Protein AF-A0A3D3W7N1-F1 (afdb_monomer)

Sequence (186 aa):
MKSEWFCNDAGLTSVEFAGAEYFCVGGRVMAFVEPVSAEQAEDKAAQAYERIREVLGVTEIPEIFRYFASVPAFLHDFFMNFRKFVLSAGKLDEKRKLLIAAAVVGQGGSSRWLDFLATFAEARGVSRVELAEALAVGATNSMYNVLFKFRDISGTDVFNGMGVGLRAHTFQGTSLDETTVELINL

Mean predicted aligned error: 12.73 Å

Radius of gyration: 21.02 Å; Cα contacts (8 Å, |Δi|>4): 167; chains: 1; bounding box: 52×35×50 Å

Nearest PDB structures (foldseek):
  2ouw-assembly1_B  TM=8.527E-01  e=1.067E-04  Rhodospirillum rubrum
  3bey-assembly1_F  TM=8.612E-01  e=6.807E-03  Methanothermobacter thermautotrophicus str. Delta H
  2cwq-assembly1_C-2  TM=7.876E-01  e=8.074E-03  Thermus thermophilus HB8
  2cwq-assembly1_A  TM=7.101E-01  e=5.738E-03  Thermus thermophilus HB8
  2af7-assembly1_A  TM=5.625E-01  e=4.596E-01  Methanothermobacter thermautotrophicus

pLDDT: mean 77.2, std 19.36, range [29.92, 97.56]

Foldseek 3Di:
DPPFQFPPPPPDQWDADPNDIFGDDPRGTDDPADFQACVRQDDLLVVLQVVQCVLLVDPGDQRVLSSCSVPSVCSNVVVVCCCVQAVDDDPHGNLVSLLLQLLVVLLVVPPSSNVVSVVSNVVVVQDPVSNVVSVVVSLVVLLVVLCVVCVVVPPHPVLVVDPPVVVVVSNPDDPDDPVRVVVVVD

Structure (mmCIF, N/CA/C/O backbone):
data_AF-A0A3D3W7N1-F1
#
_entry.id   AF-A0A3D3W7N1-F1
#
loop_
_atom_site.group_PDB
_atom_site.id
_atom_site.type_symbol
_atom_site.label_atom_id
_atom_site.label_alt_id
_atom_site.label_comp_id
_atom_site.label_asym_id
_atom_site.label_entity_id
_atom_site.label_seq_id
_atom_site.pdbx_PDB_ins_code
_atom_site.Cartn_x
_atom_site.Cartn_y
_atom_site.Cartn_z
_atom_site.occupancy
_atom_site.B_iso_or_equiv
_atom_site.auth_seq_id
_atom_site.auth_comp_id
_atom_site.auth_asym_id
_atom_site.auth_atom_id
_atom_site.pdbx_PDB_model_num
ATOM 1 N N . MET A 1 1 ? -21.707 14.874 -7.731 1.00 30.28 1 MET A N 1
ATOM 2 C CA . MET A 1 1 ? -22.674 14.342 -8.713 1.00 30.28 1 MET A CA 1
ATOM 3 C C . MET A 1 1 ? -22.405 12.847 -8.788 1.00 30.28 1 MET A C 1
ATOM 5 O O . MET A 1 1 ? -21.370 12.471 -9.317 1.00 30.28 1 MET A O 1
ATOM 9 N N . LYS A 1 2 ? -23.200 12.017 -8.099 1.00 29.92 2 LYS A N 1
ATOM 10 C CA . LYS A 1 2 ? -23.051 10.556 -8.172 1.00 29.92 2 LYS A CA 1
ATOM 11 C C . LYS A 1 2 ? -23.506 10.154 -9.571 1.00 29.92 2 LYS A C 1
ATOM 13 O O . LYS A 1 2 ? -24.674 10.344 -9.888 1.00 29.92 2 LYS A O 1
ATOM 18 N N . SER A 1 3 ? -22.591 9.720 -10.425 1.00 35.59 3 SER A N 1
ATOM 19 C CA . SER A 1 3 ? -22.955 9.170 -11.723 1.00 35.59 3 SER A CA 1
ATOM 20 C C . SER A 1 3 ? -23.500 7.760 -11.501 1.00 35.59 3 SER A C 1
ATOM 22 O O . SER A 1 3 ? -22.756 6.798 -11.336 1.00 35.59 3 SER A O 1
ATOM 24 N N . GLU A 1 4 ? -24.824 7.659 -11.403 1.00 39.59 4 GLU A N 1
ATOM 25 C CA . GLU A 1 4 ? -25.539 6.391 -11.519 1.00 39.59 4 GLU A CA 1
ATOM 26 C C . GLU A 1 4 ? -25.428 5.943 -12.981 1.00 39.59 4 GLU A C 1
ATOM 28 O O . GLU A 1 4 ? -26.121 6.451 -13.860 1.00 39.59 4 GLU A O 1
ATOM 33 N N . TRP A 1 5 ? -24.475 5.056 -13.264 1.00 49.25 5 TRP A N 1
ATOM 34 C CA . TRP A 1 5 ? -24.315 4.465 -14.588 1.00 49.25 5 TRP A CA 1
ATOM 35 C C . TRP A 1 5 ? -25.257 3.267 -14.710 1.00 49.25 5 TRP A C 1
ATOM 37 O O . TRP A 1 5 ? -25.124 2.283 -13.980 1.00 49.25 5 TRP A O 1
ATOM 47 N N . PHE A 1 6 ? -26.220 3.368 -15.623 1.00 45.72 6 PHE A N 1
ATOM 48 C CA . PHE A 1 6 ? -27.142 2.288 -15.952 1.00 45.72 6 PHE A CA 1
ATOM 49 C C . PHE A 1 6 ? -26.501 1.365 -16.998 1.00 45.72 6 PHE A C 1
ATOM 51 O O . PHE A 1 6 ? -26.110 1.823 -18.073 1.00 45.72 6 PHE A O 1
ATOM 58 N N . CYS A 1 7 ? -26.396 0.064 -16.701 1.00 52.47 7 CYS A N 1
ATOM 59 C CA . CYS A 1 7 ? -26.128 -0.943 -17.731 1.00 52.47 7 CYS A CA 1
ATOM 60 C C . CYS A 1 7 ? -27.384 -1.014 -18.616 1.00 52.47 7 CYS A C 1
ATOM 62 O O . CYS A 1 7 ? -28.399 -1.552 -18.178 1.00 52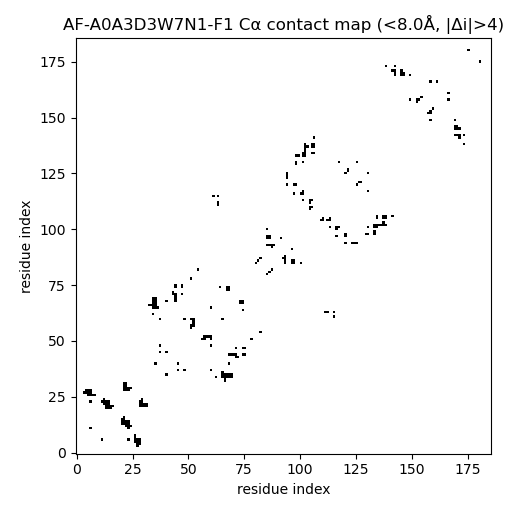.47 7 CYS A O 1
ATOM 64 N N . ASN A 1 8 ? -27.355 -0.449 -19.827 1.00 48.59 8 ASN A N 1
ATOM 65 C CA . ASN A 1 8 ? -28.478 -0.562 -20.763 1.00 48.59 8 ASN A CA 1
ATOM 66 C C . ASN A 1 8 ? -28.740 -2.044 -21.090 1.00 48.59 8 ASN A C 1
ATOM 68 O O . ASN A 1 8 ? -27.827 -2.712 -21.565 1.00 48.59 8 ASN A O 1
ATOM 72 N N . ASP A 1 9 ? -29.971 -2.495 -20.815 1.00 47.75 9 ASP A N 1
ATOM 73 C CA . ASP A 1 9 ? -30.762 -3.708 -21.147 1.00 47.75 9 ASP A CA 1
ATOM 74 C C . ASP A 1 9 ? -30.293 -4.723 -22.233 1.00 47.75 9 ASP A C 1
ATOM 76 O O . ASP A 1 9 ? -31.109 -5.396 -22.859 1.00 47.75 9 ASP A O 1
ATOM 80 N N . ALA A 1 10 ? -28.997 -4.921 -22.466 1.00 48.88 10 ALA A N 1
ATOM 81 C CA . ALA A 1 10 ? -28.466 -5.744 -23.558 1.00 48.88 10 ALA A CA 1
ATOM 82 C C . ALA A 1 10 ? -27.991 -7.148 -23.130 1.00 48.88 10 ALA A C 1
ATOM 84 O O . ALA A 1 10 ? -27.235 -7.786 -23.857 1.00 48.88 10 ALA A O 1
ATOM 85 N N . GLY A 1 11 ? -28.394 -7.645 -21.954 1.00 51.16 11 GLY A N 1
ATOM 86 C CA . GLY A 1 11 ? -28.015 -8.994 -21.501 1.00 51.16 11 GLY A CA 1
ATOM 87 C C . GLY A 1 11 ? -26.518 -9.176 -21.208 1.00 51.16 11 GLY A C 1
ATOM 88 O O . GLY A 1 11 ? -26.038 -10.306 -21.150 1.00 51.16 11 GLY A O 1
ATOM 89 N N . LEU A 1 12 ? -25.778 -8.079 -21.019 1.00 53.19 12 LEU A N 1
ATOM 90 C CA . LEU A 1 12 ? -24.376 -8.099 -20.608 1.00 53.19 12 LEU A CA 1
ATOM 91 C C . LEU A 1 12 ? -24.281 -8.444 -19.115 1.00 53.19 12 LEU A C 1
ATOM 93 O O . LEU A 1 12 ? -24.856 -7.753 -18.274 1.00 53.19 12 LEU A O 1
ATOM 97 N N . THR A 1 13 ? -23.561 -9.517 -18.785 1.00 56.72 13 THR A N 1
ATOM 98 C CA . THR A 1 13 ? -23.341 -9.971 -17.400 1.00 56.72 13 THR A CA 1
ATOM 99 C C . THR A 1 13 ? -22.215 -9.211 -16.697 1.00 56.72 13 THR A C 1
ATOM 101 O O . THR A 1 13 ? -22.177 -9.187 -15.467 1.00 56.72 13 THR A O 1
ATOM 104 N N . SER A 1 14 ? -21.326 -8.564 -17.458 1.00 55.94 14 SER A N 1
ATOM 105 C CA . SER A 1 14 ? -20.259 -7.705 -16.944 1.00 55.94 14 SER A CA 1
ATOM 106 C C . SER A 1 14 ? -19.894 -6.568 -17.913 1.00 55.94 14 SER A C 1
ATOM 108 O O . SER A 1 14 ? -20.194 -6.628 -19.107 1.00 55.94 14 SER A O 1
ATOM 110 N N . VAL A 1 15 ? -19.280 -5.507 -17.381 1.00 60.38 15 VAL A N 1
ATOM 111 C CA . VAL A 1 15 ? -18.722 -4.362 -18.118 1.00 60.38 15 VAL A CA 1
ATOM 112 C C . VAL A 1 15 ? -17.307 -4.120 -17.611 1.00 60.38 15 VAL A C 1
ATOM 114 O O . VAL A 1 15 ? -17.090 -4.035 -16.403 1.00 60.38 15 VAL A O 1
ATOM 117 N N . GLU A 1 16 ? -16.345 -3.987 -18.516 1.00 51.19 16 GLU A N 1
ATOM 118 C CA . GLU A 1 16 ? -14.969 -3.640 -18.168 1.00 51.19 16 GLU A CA 1
ATOM 119 C C . GLU A 1 16 ? -14.780 -2.121 -18.282 1.00 51.19 16 GLU A C 1
ATOM 121 O O . GLU A 1 16 ? -15.042 -1.523 -19.328 1.00 51.19 16 GLU A O 1
ATOM 126 N N . PHE A 1 17 ? -14.353 -1.474 -17.197 1.00 50.53 17 PHE A N 1
ATOM 127 C CA . PHE A 1 17 ? -14.093 -0.035 -17.174 1.00 50.53 17 PHE A CA 1
ATOM 128 C C . PHE A 1 17 ? -12.818 0.265 -16.388 1.00 50.53 17 PHE A C 1
ATOM 130 O O . PHE A 1 17 ? -12.642 -0.219 -15.274 1.00 50.53 17 PHE A O 1
ATOM 137 N N . ALA A 1 18 ? -11.923 1.069 -16.970 1.00 47.34 18 ALA A N 1
ATOM 138 C CA . ALA A 1 18 ? -10.639 1.443 -16.364 1.00 47.34 18 ALA A CA 1
ATOM 139 C C . ALA A 1 18 ? -9.809 0.242 -15.842 1.00 47.34 18 ALA A C 1
ATOM 141 O O . ALA A 1 18 ? -9.105 0.360 -14.842 1.00 47.34 18 ALA A O 1
ATOM 142 N N . GLY A 1 19 ? -9.902 -0.911 -16.516 1.00 46.44 19 GLY A N 1
ATOM 143 C CA . GLY A 1 19 ? -9.184 -2.137 -16.146 1.00 46.44 19 GLY A CA 1
ATOM 144 C C . GLY A 1 19 ? -9.795 -2.925 -14.981 1.00 46.44 19 GLY A C 1
ATOM 145 O O . GLY A 1 19 ? -9.136 -3.810 -14.444 1.00 46.44 19 GLY A O 1
ATOM 146 N N . ALA A 1 20 ? -11.028 -2.612 -14.571 1.00 45.47 20 ALA A N 1
ATOM 147 C CA . ALA A 1 20 ? -11.788 -3.386 -13.596 1.00 45.47 20 ALA A CA 1
ATOM 148 C C . ALA A 1 20 ? -13.057 -3.968 -14.238 1.00 45.47 20 ALA A C 1
ATOM 150 O O . ALA A 1 20 ? -13.783 -3.271 -14.949 1.00 45.47 20 ALA A O 1
ATOM 151 N N . GLU A 1 21 ? -13.319 -5.249 -13.975 1.00 50.88 21 GLU A N 1
ATOM 152 C CA . GLU A 1 21 ? -14.543 -5.932 -14.391 1.00 50.88 21 GLU A CA 1
ATOM 153 C C . GLU A 1 21 ? -15.653 -5.689 -13.358 1.00 50.88 21 GLU A C 1
ATOM 155 O O . GLU A 1 21 ? -15.477 -5.924 -12.159 1.00 50.88 21 GLU A O 1
ATOM 160 N N . TYR A 1 22 ? -16.803 -5.209 -13.824 1.00 57.59 22 TYR A N 1
ATOM 161 C CA . TYR A 1 22 ? -17.971 -4.931 -12.998 1.00 57.59 22 TYR A CA 1
ATOM 162 C C . TYR A 1 22 ? -19.148 -5.797 -13.428 1.00 57.59 22 TYR A C 1
ATOM 164 O O . TYR A 1 22 ? -19.449 -5.879 -14.613 1.00 57.59 22 TYR A O 1
ATOM 172 N N . PHE A 1 23 ? -19.858 -6.400 -12.477 1.00 56.69 23 PHE A N 1
ATOM 173 C CA . PHE A 1 23 ? -21.029 -7.228 -12.767 1.00 56.69 23 PHE A CA 1
ATOM 174 C C . PHE A 1 23 ? -22.303 -6.379 -12.828 1.00 56.69 23 PHE A C 1
ATOM 176 O O . PHE A 1 23 ? -22.540 -5.537 -11.957 1.00 56.69 23 PHE A O 1
ATOM 183 N N . CYS A 1 24 ? -23.140 -6.621 -13.841 1.00 52.28 24 CYS A N 1
ATOM 184 C CA . CYS A 1 24 ? -24.455 -5.987 -13.951 1.00 52.28 24 CYS A CA 1
ATOM 185 C C . CYS A 1 24 ? -25.512 -6.886 -13.292 1.00 52.28 24 CYS A C 1
ATOM 187 O O . CYS A 1 24 ? -25.801 -7.979 -13.777 1.00 52.28 24 CYS A O 1
ATOM 189 N N . VAL A 1 25 ? -26.143 -6.406 -12.217 1.00 55.09 25 VAL A N 1
ATOM 190 C CA . VAL A 1 25 ? -27.327 -7.047 -11.617 1.00 55.09 25 VAL A CA 1
ATOM 191 C C . VAL A 1 25 ? -28.457 -6.023 -11.578 1.00 55.09 25 VAL A C 1
ATOM 193 O O . VAL A 1 25 ? -28.359 -4.997 -10.908 1.00 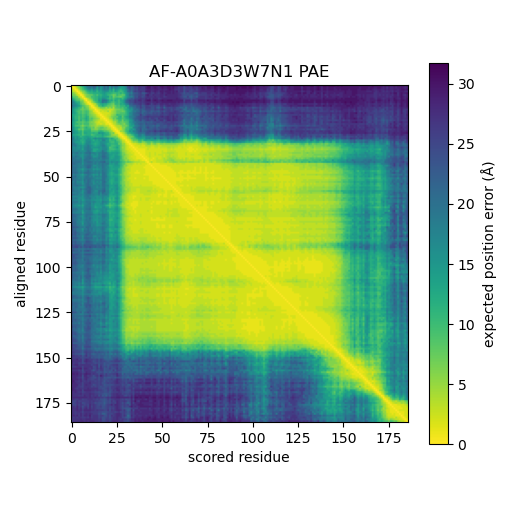55.09 25 VAL A O 1
ATOM 196 N N . GLY A 1 26 ? -29.530 -6.270 -12.335 1.00 54.59 26 GLY A N 1
ATOM 197 C CA . GLY A 1 26 ? -30.693 -5.373 -12.386 1.00 54.59 26 GLY A CA 1
ATOM 198 C C . GLY A 1 26 ? -30.381 -3.963 -12.908 1.00 54.59 26 GLY A C 1
ATOM 199 O O . GLY A 1 26 ? -30.906 -2.989 -12.373 1.00 54.59 26 GLY A O 1
ATOM 200 N N . GLY A 1 27 ? -29.490 -3.841 -13.900 1.00 55.78 27 GLY A N 1
ATOM 201 C CA . GLY A 1 27 ? -29.154 -2.562 -14.543 1.00 55.78 27 GLY A CA 1
ATOM 202 C C . GLY A 1 27 ? -28.172 -1.673 -13.770 1.00 55.78 27 GLY A C 1
ATOM 203 O O . GLY A 1 27 ? -27.877 -0.573 -14.232 1.00 55.78 27 GLY A O 1
ATOM 204 N N . ARG A 1 28 ? -27.640 -2.125 -12.624 1.00 50.28 28 ARG A N 1
ATOM 205 C CA . ARG A 1 28 ? -26.640 -1.392 -11.830 1.00 50.28 28 ARG A CA 1
ATOM 206 C C . ARG A 1 28 ? -25.286 -2.094 -11.816 1.00 50.28 28 ARG A C 1
ATOM 208 O O . ARG A 1 28 ? -25.211 -3.312 -11.660 1.00 50.28 28 ARG A O 1
ATOM 215 N N . VAL A 1 29 ? -24.239 -1.281 -11.941 1.00 55.22 29 VAL A N 1
ATOM 216 C CA . VAL A 1 29 ? -22.834 -1.641 -11.720 1.00 55.22 29 VAL A CA 1
ATOM 217 C C . VAL A 1 29 ? -22.625 -1.798 -10.211 1.00 55.22 29 VAL A C 1
ATOM 219 O O . VAL A 1 29 ? -22.709 -0.813 -9.479 1.00 55.22 29 VAL A O 1
ATOM 222 N N . MET A 1 30 ? -22.392 -3.023 -9.741 1.00 56.78 30 MET A N 1
ATOM 223 C CA . MET A 1 30 ? -22.118 -3.319 -8.327 1.00 56.78 30 MET A CA 1
ATOM 224 C C . MET A 1 30 ? -20.643 -3.680 -8.147 1.00 56.78 30 MET A C 1
ATOM 226 O O . MET A 1 30 ? -20.031 -4.274 -9.042 1.00 56.78 30 MET A O 1
ATOM 230 N N . ALA A 1 31 ? -20.060 -3.353 -6.991 1.00 65.94 31 ALA A N 1
ATOM 231 C CA . ALA A 1 31 ? -18.765 -3.919 -6.646 1.00 65.94 31 ALA A CA 1
ATOM 232 C C . ALA A 1 31 ? -18.942 -5.423 -6.380 1.00 65.94 31 ALA A C 1
ATOM 234 O O . ALA A 1 31 ? -19.953 -5.852 -5.826 1.00 65.94 31 ALA A O 1
ATOM 235 N N . PHE A 1 32 ? -17.953 -6.243 -6.752 1.00 73.44 32 PHE A N 1
ATOM 236 C CA . PHE A 1 32 ? -17.996 -7.685 -6.460 1.00 73.44 32 PHE A CA 1
ATOM 237 C C . PHE A 1 32 ? -18.089 -7.963 -4.946 1.00 73.44 32 PHE A C 1
ATOM 239 O O . PHE A 1 32 ? -18.706 -8.933 -4.516 1.00 73.44 32 PHE A O 1
ATOM 246 N N . VAL A 1 33 ? -17.506 -7.074 -4.137 1.00 82.50 33 VAL A N 1
ATOM 247 C CA . VAL A 1 33 ? -17.652 -7.035 -2.681 1.00 82.50 33 VAL A CA 1
ATOM 248 C C . VAL A 1 33 ? -17.972 -5.602 -2.289 1.00 82.50 33 VAL A C 1
ATOM 250 O O . VAL A 1 33 ? -17.225 -4.698 -2.656 1.00 82.50 33 VAL A O 1
ATOM 253 N N . GLU A 1 34 ? -19.047 -5.396 -1.533 1.00 88.81 34 GLU A N 1
ATOM 254 C CA . GLU A 1 34 ? -19.408 -4.079 -1.004 1.00 88.81 34 GLU A CA 1
ATOM 255 C C . GLU A 1 34 ? -18.634 -3.787 0.298 1.00 88.81 34 GLU A C 1
ATOM 257 O O . GLU A 1 34 ? -18.518 -4.668 1.159 1.00 88.81 34 GLU A O 1
ATOM 262 N N . PRO A 1 35 ? -18.083 -2.573 0.474 1.00 92.12 35 PRO A N 1
ATOM 263 C CA . PRO A 1 35 ? -17.394 -2.199 1.703 1.00 92.12 35 PRO A CA 1
ATOM 264 C C . PRO A 1 35 ? -18.399 -2.008 2.848 1.00 92.12 35 PRO A C 1
ATOM 266 O O . PRO A 1 35 ? -19.400 -1.312 2.694 1.00 92.12 35 PRO A O 1
ATOM 269 N N . VAL A 1 36 ? -18.110 -2.567 4.027 1.00 94.19 36 VAL A N 1
ATOM 270 C CA . VAL A 1 36 ? -18.983 -2.424 5.206 1.00 94.19 36 VAL A CA 1
ATOM 271 C C . VAL A 1 36 ? -18.775 -1.041 5.821 1.00 94.19 36 VAL A C 1
ATOM 273 O O . VAL A 1 36 ? -17.653 -0.684 6.199 1.00 94.19 36 VAL A O 1
ATOM 276 N N . SER A 1 37 ? -19.835 -0.238 5.923 1.00 93.94 37 SER A N 1
ATOM 277 C CA . SER A 1 37 ? -19.743 1.084 6.551 1.00 93.94 37 SER A CA 1
ATOM 278 C C . SER A 1 37 ? -19.494 0.980 8.062 1.00 93.94 37 SER A C 1
ATOM 280 O O . SER A 1 37 ? -19.638 -0.087 8.659 1.00 93.94 37 SER A O 1
ATOM 282 N N . ALA A 1 38 ? -19.101 2.081 8.705 1.00 90.88 38 ALA A N 1
ATOM 283 C CA . ALA A 1 38 ? -18.900 2.085 10.154 1.00 90.88 38 ALA A CA 1
ATOM 284 C C . ALA A 1 38 ? -20.210 1.839 10.921 1.00 90.88 38 ALA A C 1
ATOM 286 O O . ALA A 1 38 ? -20.192 1.197 11.963 1.00 90.88 38 ALA A O 1
ATOM 287 N N . GLU A 1 39 ? -21.336 2.305 10.382 1.00 92.06 39 GLU A N 1
ATOM 288 C CA . GLU A 1 39 ? -22.678 2.132 10.947 1.00 92.06 39 GLU A CA 1
ATOM 289 C C . GLU A 1 39 ? -23.196 0.697 10.796 1.00 92.06 39 GLU A C 1
ATOM 291 O O . GLU A 1 39 ? -24.029 0.258 11.581 1.00 92.06 39 GLU A O 1
ATOM 296 N N . GLN A 1 40 ? -22.717 -0.022 9.779 1.00 91.94 40 GLN A N 1
ATOM 297 C CA . GLN A 1 40 ? -23.061 -1.421 9.513 1.00 91.94 40 GLN A CA 1
ATOM 298 C C . GLN A 1 40 ? -22.125 -2.407 10.220 1.00 91.94 40 GLN A C 1
ATOM 300 O O . GLN A 1 40 ? -22.391 -3.608 10.232 1.00 91.94 40 GLN A O 1
ATOM 305 N N . ALA A 1 41 ? -20.995 -1.933 10.747 1.00 91.81 41 ALA A N 1
ATOM 306 C CA . ALA A 1 41 ? -20.024 -2.783 11.409 1.00 91.81 41 ALA A CA 1
ATOM 307 C C . ALA A 1 41 ? -20.499 -3.136 12.822 1.00 91.81 41 ALA A C 1
ATOM 309 O O . ALA A 1 41 ? -20.679 -2.265 13.668 1.00 91.81 41 ALA A O 1
ATOM 310 N N . GLU A 1 42 ? -20.628 -4.432 13.090 1.00 90.62 42 GLU A N 1
ATOM 311 C CA . GLU A 1 42 ? -21.025 -4.963 14.395 1.00 90.62 42 GLU A CA 1
ATOM 312 C C . GLU A 1 42 ? -19.868 -5.732 15.058 1.00 90.62 42 GLU A C 1
ATOM 314 O O . GLU A 1 42 ? -18.881 -6.117 14.416 1.00 90.62 42 GLU A O 1
ATOM 319 N N . ASP A 1 43 ? -19.975 -5.942 16.371 1.00 93.12 43 ASP A N 1
ATOM 320 C CA . ASP A 1 43 ? -19.080 -6.773 17.180 1.00 93.12 43 ASP A CA 1
ATOM 321 C C . ASP A 1 43 ? -17.576 -6.552 16.904 1.00 93.12 43 ASP A C 1
ATOM 323 O O . ASP A 1 43 ? -16.999 -5.499 17.187 1.00 93.12 43 ASP A O 1
ATOM 327 N N . LYS A 1 44 ? -16.908 -7.578 16.359 1.00 92.69 44 LYS A N 1
ATOM 328 C CA . LYS A 1 44 ? -15.464 -7.598 16.105 1.00 92.69 44 LYS A CA 1
ATOM 329 C C . LYS A 1 44 ? -15.055 -6.646 14.983 1.00 92.69 44 LYS A C 1
ATOM 331 O O . LYS A 1 44 ? -13.931 -6.149 15.016 1.00 92.69 44 LYS A O 1
ATOM 336 N N . ALA A 1 45 ? -15.930 -6.387 14.007 1.00 93.69 45 ALA A N 1
ATOM 337 C CA . ALA A 1 45 ? -15.644 -5.426 12.944 1.00 93.69 45 ALA A CA 1
ATOM 338 C C . ALA A 1 45 ? -15.595 -4.003 13.512 1.00 93.69 45 ALA A C 1
ATOM 340 O O . ALA A 1 45 ? -14.635 -3.277 13.252 1.00 93.69 45 ALA A O 1
ATOM 341 N N . ALA A 1 46 ? -16.562 -3.647 14.365 1.00 95.69 46 ALA A N 1
ATOM 342 C CA . ALA A 1 46 ? -16.585 -2.359 15.055 1.00 95.69 46 ALA A CA 1
ATOM 343 C C . ALA A 1 46 ? -15.329 -2.157 15.922 1.00 95.69 46 ALA A C 1
ATOM 345 O O . ALA A 1 46 ? -14.668 -1.125 15.836 1.00 95.69 46 ALA A O 1
ATOM 346 N N . GLN A 1 47 ? -14.927 -3.176 16.690 1.00 95.56 47 GLN A N 1
ATOM 347 C CA . GLN A 1 47 ? -13.699 -3.121 17.499 1.00 95.56 47 GLN A CA 1
ATOM 348 C C . GLN A 1 47 ? -12.437 -2.927 16.644 1.00 95.56 47 GLN A C 1
ATOM 350 O O . GLN A 1 47 ? -11.553 -2.143 17.001 1.00 95.56 47 GLN A O 1
ATOM 355 N N . ALA A 1 48 ? -12.345 -3.619 15.504 1.00 96.06 48 ALA A N 1
ATOM 356 C CA . ALA A 1 48 ? -11.233 -3.445 14.578 1.00 96.06 48 ALA A CA 1
ATOM 357 C C . ALA A 1 48 ? -11.208 -2.028 13.981 1.00 96.06 48 ALA A C 1
ATOM 359 O O . ALA A 1 48 ? -10.134 -1.438 13.867 1.00 96.06 48 ALA A O 1
ATOM 360 N N . TYR A 1 49 ? -12.370 -1.451 13.660 1.00 97.12 49 TYR A N 1
ATOM 361 C CA . TYR A 1 49 ? -12.481 -0.069 13.191 1.00 97.12 49 TYR A CA 1
ATOM 362 C C . TYR A 1 49 ? -12.019 0.947 14.229 1.00 97.12 49 TYR A C 1
ATOM 364 O O . TYR A 1 49 ? -11.225 1.822 13.883 1.00 97.12 49 TYR A O 1
ATOM 372 N N . GLU A 1 50 ? -12.410 0.807 15.497 1.00 95.94 50 GLU A N 1
ATOM 373 C CA . GLU A 1 50 ? -11.905 1.704 16.546 1.00 95.94 50 GLU A CA 1
ATOM 374 C C . GLU A 1 50 ? -10.382 1.640 16.655 1.00 95.94 50 GLU A C 1
ATOM 376 O O . GLU A 1 50 ? -9.703 2.668 16.717 1.00 95.94 50 GLU A O 1
ATOM 381 N N . ARG A 1 51 ? -9.817 0.431 16.563 1.00 95.12 51 ARG A N 1
ATOM 382 C CA . ARG A 1 51 ? -8.364 0.258 16.565 1.00 95.12 51 ARG A CA 1
ATOM 383 C C . ARG A 1 51 ? -7.695 0.921 15.360 1.00 95.12 51 ARG A C 1
ATOM 385 O O . ARG A 1 51 ? -6.599 1.465 15.495 1.00 95.12 51 ARG A O 1
ATOM 392 N N . ILE A 1 52 ? -8.329 0.877 14.192 1.00 96.25 52 ILE A N 1
ATOM 393 C CA . ILE A 1 52 ? -7.833 1.528 12.975 1.00 96.25 52 ILE A CA 1
ATOM 394 C C . ILE A 1 52 ? -7.849 3.048 13.126 1.00 96.25 52 ILE A C 1
ATOM 396 O O . ILE A 1 52 ? -6.839 3.678 12.812 1.00 96.25 52 ILE A O 1
ATOM 400 N N . ARG A 1 53 ? -8.930 3.635 13.661 1.00 95.69 53 ARG A N 1
ATOM 401 C CA . ARG A 1 53 ? -8.998 5.084 13.924 1.00 95.69 53 ARG A CA 1
ATOM 402 C C . ARG A 1 53 ? -7.882 5.539 14.843 1.00 95.69 53 ARG A C 1
ATOM 404 O O . ARG A 1 53 ? -7.164 6.477 14.512 1.00 95.69 53 ARG A O 1
ATOM 411 N N . GLU A 1 54 ? -7.706 4.832 15.956 1.00 94.81 54 GLU A N 1
ATOM 412 C CA . GLU A 1 54 ? -6.684 5.143 16.954 1.00 94.81 54 GLU A CA 1
ATOM 413 C C . GLU A 1 54 ? -5.273 5.088 16.352 1.00 94.81 54 GLU A C 1
ATOM 415 O O . GLU A 1 54 ? -4.481 6.009 16.530 1.00 94.81 54 GLU A O 1
ATOM 420 N N . VAL A 1 55 ? -4.950 4.020 15.614 1.00 92.94 55 VAL A N 1
ATOM 421 C CA . VAL A 1 55 ? -3.596 3.806 15.078 1.00 92.94 55 VAL A CA 1
ATOM 422 C C . VAL A 1 55 ? -3.282 4.742 13.915 1.00 92.94 55 VAL A C 1
ATOM 424 O O . VAL A 1 55 ? -2.148 5.205 13.801 1.00 92.94 55 VAL A O 1
ATOM 427 N N . LEU A 1 56 ? -4.246 4.992 13.027 1.00 92.25 56 LEU A N 1
ATOM 428 C CA . LEU A 1 56 ? -4.026 5.845 11.858 1.00 92.25 56 LEU A CA 1
ATOM 429 C C . LEU A 1 56 ? -4.226 7.335 12.165 1.00 92.25 56 LEU A C 1
ATOM 431 O O . LEU A 1 56 ? -3.759 8.162 11.384 1.00 92.25 56 LEU A O 1
ATOM 435 N N . GLY A 1 57 ? -4.885 7.674 13.278 1.00 91.88 57 GLY A N 1
ATOM 436 C CA . GLY A 1 57 ? -5.230 9.050 13.635 1.00 91.88 57 GLY A CA 1
ATOM 437 C C . GLY A 1 57 ? -6.292 9.648 12.710 1.00 91.88 57 GLY A C 1
ATOM 438 O O . GLY A 1 57 ? -6.194 10.815 12.340 1.00 91.88 57 GLY A O 1
ATOM 439 N N . VAL A 1 58 ? -7.272 8.842 12.290 1.00 90.88 58 VAL A N 1
ATOM 440 C CA . VAL A 1 58 ? -8.304 9.223 11.307 1.00 90.88 58 VAL A CA 1
ATOM 441 C C . VAL A 1 58 ? -9.702 9.165 11.914 1.00 90.88 58 VAL A C 1
ATOM 443 O O . VAL A 1 58 ? -9.986 8.319 12.760 1.00 90.88 58 VAL A O 1
ATOM 446 N N . THR A 1 59 ? -10.589 10.049 11.458 1.00 91.00 59 THR A N 1
ATOM 447 C CA . THR A 1 59 ? -12.012 10.038 11.834 1.00 91.00 59 THR A CA 1
ATOM 448 C C . THR A 1 59 ? -12.787 9.003 11.020 1.00 91.00 59 THR A C 1
ATOM 450 O O . THR A 1 59 ? -13.510 8.174 11.572 1.00 91.00 59 THR A O 1
ATOM 453 N N . GLU A 1 60 ? -12.573 9.016 9.706 1.00 92.44 60 GLU A N 1
ATOM 454 C CA . GLU A 1 60 ? -13.198 8.101 8.756 1.00 92.44 60 GLU A CA 1
ATOM 455 C C . GLU A 1 60 ? -12.305 6.894 8.485 1.00 92.44 60 GLU A C 1
ATOM 457 O O . GLU A 1 60 ? -11.097 7.031 8.274 1.00 92.44 60 GLU A O 1
ATOM 462 N N . ILE A 1 61 ? -12.904 5.700 8.455 1.00 94.50 61 ILE A N 1
ATOM 463 C CA . ILE A 1 61 ? -12.174 4.466 8.150 1.00 94.50 61 ILE A CA 1
ATOM 464 C C . ILE A 1 61 ? -11.810 4.456 6.659 1.00 94.50 61 ILE A C 1
ATOM 466 O O . ILE A 1 61 ? -12.715 4.484 5.812 1.00 94.50 61 ILE A O 1
ATOM 470 N N . PRO A 1 62 ? -10.513 4.355 6.300 1.00 93.06 62 PRO A N 1
ATOM 471 C CA . PRO A 1 62 ? -10.111 4.278 4.904 1.00 93.06 62 PRO A CA 1
ATOM 472 C C . PRO A 1 62 ? -10.816 3.120 4.200 1.00 93.06 62 PRO A C 1
ATOM 474 O O . PRO A 1 62 ? -10.892 2.009 4.729 1.00 93.06 62 PRO A O 1
ATOM 477 N N . GLU A 1 63 ? -11.332 3.382 2.998 1.00 91.56 63 GLU A N 1
ATOM 478 C CA . GLU A 1 63 ? -12.165 2.431 2.247 1.00 91.56 63 GLU A CA 1
ATOM 479 C C . GLU A 1 63 ? -11.535 1.053 2.100 1.00 91.56 63 GLU A C 1
ATOM 481 O O . GLU A 1 63 ? -12.227 0.045 2.197 1.00 91.56 63 GLU A O 1
ATOM 486 N N . ILE A 1 64 ? -10.213 1.002 1.955 1.00 91.62 64 ILE A N 1
ATOM 487 C CA . ILE A 1 64 ? -9.495 -0.251 1.775 1.00 91.62 64 ILE A CA 1
ATOM 488 C C . ILE A 1 64 ? -9.708 -1.240 2.930 1.00 91.62 64 ILE A C 1
ATOM 490 O O . ILE A 1 64 ? -9.849 -2.435 2.691 1.00 91.62 64 ILE A O 1
ATOM 494 N N . PHE A 1 65 ? -9.825 -0.750 4.169 1.00 95.00 65 PHE A N 1
ATOM 495 C CA . PHE A 1 65 ? -10.105 -1.596 5.331 1.00 95.00 65 PHE A CA 1
ATOM 496 C C . PHE A 1 65 ? -11.586 -1.967 5.435 1.00 95.00 65 PHE A C 1
ATOM 498 O O . PHE A 1 65 ? -11.917 -2.991 6.034 1.00 95.00 65 PHE A O 1
ATOM 505 N N . ARG A 1 66 ? -12.478 -1.178 4.819 1.00 95.00 66 ARG A N 1
ATOM 506 C CA . ARG A 1 66 ? -13.921 -1.441 4.825 1.00 95.00 66 ARG A CA 1
ATOM 507 C C . ARG A 1 66 ? -14.304 -2.677 4.017 1.00 95.00 66 ARG A C 1
ATOM 509 O O . ARG A 1 66 ? -15.239 -3.383 4.384 1.00 95.00 66 ARG A O 1
ATOM 516 N N . TYR A 1 67 ? -13.534 -3.002 2.979 1.00 92.25 67 TYR A N 1
ATOM 517 C CA . TYR A 1 67 ? -13.705 -4.248 2.224 1.00 92.25 67 TYR A CA 1
ATOM 518 C C . TYR A 1 67 ? -13.403 -5.508 3.046 1.00 92.25 67 TYR A C 1
ATOM 520 O O . TYR A 1 67 ? -13.932 -6.575 2.749 1.00 92.25 67 TYR A O 1
ATOM 528 N N . PHE A 1 68 ? -12.573 -5.407 4.087 1.00 93.62 68 PHE A N 1
ATOM 529 C CA . PHE A 1 68 ? -12.178 -6.556 4.907 1.00 93.62 68 PHE A CA 1
ATOM 530 C C . PHE A 1 68 ? -13.122 -6.811 6.081 1.00 93.62 68 PHE A C 1
ATOM 532 O O . PHE A 1 68 ? -13.073 -7.881 6.683 1.00 93.62 68 PHE A O 1
ATOM 539 N N . ALA A 1 69 ? -13.980 -5.851 6.424 1.00 94.06 69 ALA A N 1
ATOM 540 C CA . ALA A 1 69 ? -14.860 -5.948 7.586 1.00 94.06 69 ALA A CA 1
ATOM 541 C C . ALA A 1 69 ? -15.959 -7.007 7.455 1.00 94.06 69 ALA A C 1
ATOM 543 O O . ALA A 1 69 ? -16.469 -7.468 8.474 1.00 94.06 69 ALA A O 1
ATOM 544 N N . SER A 1 70 ? -16.260 -7.465 6.237 1.00 90.94 70 SER A N 1
ATOM 545 C CA . SER A 1 70 ? -17.081 -8.660 6.007 1.00 90.94 70 SER A CA 1
ATOM 546 C C . SER A 1 70 ? -16.445 -9.935 6.586 1.00 90.94 70 SER A C 1
ATOM 548 O O . SER A 1 70 ? -17.143 -10.913 6.844 1.00 90.94 70 SER A O 1
ATOM 550 N N . VAL A 1 71 ? -15.132 -9.918 6.851 1.00 94.00 71 VAL A N 1
ATOM 551 C CA . VAL A 1 71 ? -14.371 -10.998 7.490 1.00 94.00 71 VAL A CA 1
ATOM 552 C C . VAL A 1 71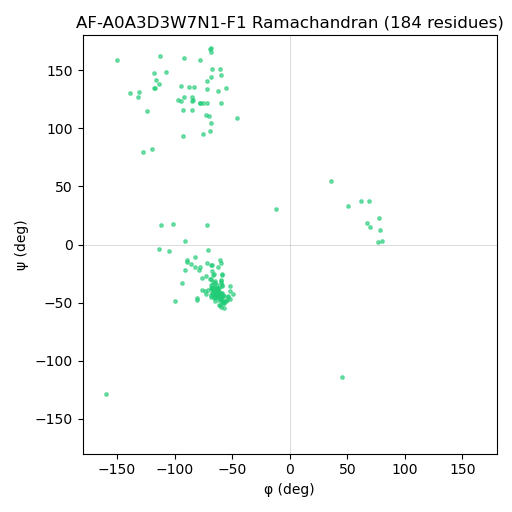 ? -13.578 -10.429 8.684 1.00 94.00 71 VAL A C 1
ATOM 554 O O . VAL A 1 71 ? -12.368 -10.208 8.587 1.00 94.00 71 VAL A O 1
ATOM 557 N N . PRO A 1 72 ? -14.213 -10.207 9.854 1.00 93.12 72 PRO A N 1
ATOM 558 C CA . PRO A 1 72 ? -13.603 -9.460 10.962 1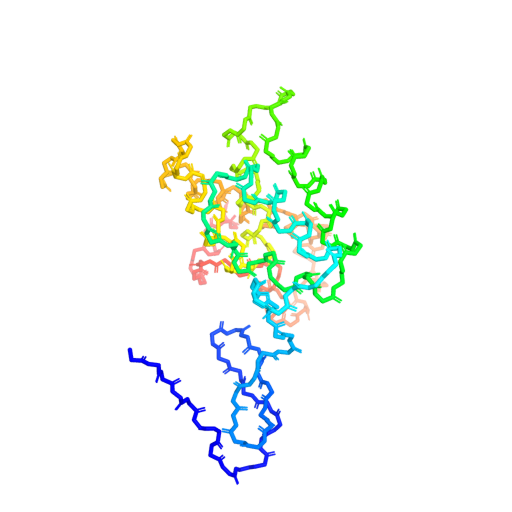.00 93.12 72 PRO A CA 1
ATOM 559 C C . PRO A 1 72 ? -12.285 -10.043 11.488 1.00 93.12 72 PRO A C 1
ATOM 561 O O . PRO A 1 72 ? -11.383 -9.298 11.863 1.00 93.12 72 PRO A O 1
ATOM 564 N N . ALA A 1 73 ? -12.153 -11.375 11.497 1.00 92.00 73 ALA A N 1
ATOM 565 C CA . ALA A 1 73 ? -10.912 -12.042 11.895 1.00 92.00 73 ALA A CA 1
ATOM 566 C C . ALA A 1 73 ? -9.753 -11.683 10.952 1.00 92.00 73 ALA A C 1
ATOM 568 O O . ALA A 1 73 ? -8.664 -11.343 11.408 1.00 92.00 73 ALA A O 1
ATOM 569 N N . PHE A 1 74 ? -10.017 -11.673 9.642 1.00 94.19 74 PHE A N 1
ATOM 570 C CA . PHE A 1 74 ? -9.034 -11.262 8.649 1.00 94.19 74 PHE A CA 1
ATOM 571 C C . PHE A 1 74 ? -8.690 -9.779 8.790 1.00 94.19 74 PHE A C 1
ATOM 573 O O . PHE A 1 74 ? -7.511 -9.449 8.819 1.00 94.19 74 PHE A O 1
ATOM 580 N N . LEU A 1 75 ? -9.684 -8.892 8.933 1.00 95.56 75 LEU A N 1
ATOM 581 C CA . LEU A 1 75 ? -9.443 -7.458 9.138 1.00 95.56 75 LEU A CA 1
ATOM 582 C C . LEU A 1 75 ? -8.519 -7.208 10.337 1.00 95.56 75 LEU A C 1
ATOM 584 O O . LEU A 1 75 ? -7.548 -6.458 10.222 1.00 95.56 75 LEU A O 1
ATOM 588 N N . HIS A 1 76 ? -8.802 -7.850 11.471 1.00 92.12 76 HIS A N 1
ATOM 589 C CA . HIS A 1 76 ? -7.987 -7.727 12.674 1.00 92.12 76 HIS A CA 1
ATOM 590 C C . HIS A 1 76 ? -6.540 -8.181 12.428 1.00 92.12 76 HIS A C 1
ATOM 592 O O . HIS A 1 76 ? -5.598 -7.417 12.662 1.00 92.12 76 HIS A O 1
ATOM 598 N N . ASP A 1 77 ? -6.356 -9.400 11.922 1.00 93.38 77 ASP A N 1
ATOM 599 C CA . ASP A 1 77 ? -5.029 -9.990 11.739 1.00 93.38 77 ASP A CA 1
ATOM 600 C C . ASP A 1 77 ? -4.228 -9.255 10.667 1.00 93.38 77 ASP A C 1
ATOM 602 O O . ASP A 1 77 ? -3.043 -8.958 10.853 1.00 93.38 77 ASP A O 1
ATOM 606 N N . PHE A 1 78 ? -4.881 -8.893 9.565 1.00 95.12 78 PHE A N 1
ATOM 607 C CA . PHE A 1 78 ? -4.292 -8.070 8.524 1.00 95.12 78 PHE A CA 1
ATOM 608 C C . PHE A 1 78 ? -3.832 -6.731 9.099 1.00 95.12 78 PHE A C 1
ATOM 610 O O . PHE A 1 78 ? -2.674 -6.359 8.914 1.00 95.12 78 PHE A O 1
ATOM 617 N N . PHE A 1 79 ? -4.687 -6.019 9.841 1.00 95.25 79 PHE A N 1
ATOM 618 C CA . PHE A 1 79 ? -4.342 -4.695 10.350 1.00 95.25 79 PHE A CA 1
ATOM 619 C C . PHE A 1 79 ? -3.232 -4.736 11.407 1.00 95.25 79 PHE A C 1
ATOM 621 O O . PHE A 1 79 ? -2.344 -3.881 11.400 1.00 95.25 79 PHE A O 1
ATOM 628 N N . MET A 1 80 ? -3.211 -5.748 12.279 1.00 90.94 80 MET A N 1
ATOM 629 C CA . MET A 1 80 ? -2.112 -5.926 13.235 1.00 90.94 80 MET A CA 1
ATOM 630 C C . MET A 1 80 ? -0.775 -6.171 12.524 1.00 90.94 80 MET A C 1
ATOM 632 O O . MET A 1 80 ? 0.244 -5.582 12.902 1.00 90.94 80 MET A O 1
ATOM 636 N N . ASN A 1 81 ? -0.773 -6.975 11.459 1.00 92.62 81 ASN A N 1
ATOM 637 C CA . ASN A 1 81 ? 0.417 -7.186 10.638 1.00 92.62 81 ASN A CA 1
ATOM 638 C C . ASN A 1 81 ? 0.807 -5.924 9.860 1.00 92.62 81 ASN A C 1
ATOM 640 O O . ASN A 1 81 ? 1.979 -5.549 9.860 1.00 92.62 81 ASN A O 1
ATOM 644 N N . PHE A 1 82 ? -0.159 -5.220 9.270 1.00 92.94 82 PHE A N 1
ATOM 645 C CA . PHE A 1 82 ? 0.067 -3.961 8.565 1.00 92.94 82 PHE A CA 1
ATOM 646 C C . PHE A 1 82 ? 0.725 -2.930 9.487 1.00 92.94 82 PHE A C 1
ATOM 648 O O . PHE A 1 82 ? 1.780 -2.378 9.172 1.00 92.94 82 PHE A O 1
ATOM 655 N N . ARG A 1 83 ? 0.186 -2.750 10.695 1.00 92.50 83 ARG A N 1
ATOM 656 C CA . ARG A 1 83 ? 0.775 -1.871 11.706 1.00 92.50 83 ARG A CA 1
ATOM 657 C C . ARG A 1 83 ? 2.199 -2.288 12.070 1.00 92.50 83 ARG A C 1
ATOM 659 O O . ARG A 1 83 ? 3.090 -1.442 12.110 1.00 92.50 83 ARG A O 1
ATOM 666 N N . LYS A 1 84 ? 2.431 -3.572 12.353 1.00 89.00 84 LYS A N 1
ATOM 667 C CA . LYS A 1 84 ? 3.744 -4.081 12.780 1.00 89.00 84 LYS A CA 1
ATOM 668 C C . LYS A 1 84 ? 4.803 -3.942 11.686 1.00 89.00 84 LYS A C 1
ATOM 670 O O . LYS A 1 84 ? 5.933 -3.542 11.964 1.00 89.00 84 LYS A O 1
ATOM 675 N N . PHE A 1 85 ? 4.463 -4.299 10.453 1.00 88.94 85 PHE A N 1
ATOM 676 C CA . PHE A 1 85 ? 5.444 -4.424 9.379 1.00 88.94 85 PHE A CA 1
ATOM 677 C C . PHE A 1 85 ? 5.584 -3.160 8.539 1.00 88.94 85 PHE A C 1
ATOM 679 O O . PHE A 1 85 ? 6.711 -2.857 8.145 1.00 88.94 85 PHE A O 1
ATOM 686 N N . VAL A 1 86 ? 4.508 -2.394 8.349 1.00 90.06 86 VAL A N 1
ATOM 687 C CA . VAL A 1 86 ? 4.501 -1.181 7.518 1.00 90.06 86 VAL A CA 1
ATOM 688 C C . VAL A 1 86 ? 4.622 0.083 8.368 1.00 90.06 86 VAL A C 1
ATOM 690 O O . VAL A 1 86 ? 5.487 0.906 8.093 1.00 90.06 86 VAL A O 1
ATOM 693 N N . LEU A 1 87 ? 3.819 0.215 9.429 1.00 88.81 87 LEU A N 1
ATOM 694 C CA . LEU A 1 87 ? 3.705 1.481 10.178 1.00 88.81 87 LEU A CA 1
ATOM 695 C C . LEU A 1 87 ? 4.677 1.625 11.354 1.00 88.81 87 LEU A C 1
ATOM 697 O O . LEU A 1 87 ? 4.944 2.727 11.815 1.00 88.81 87 LEU A O 1
ATOM 701 N N . SER A 1 88 ? 5.203 0.521 11.881 1.00 87.69 88 SER A N 1
ATOM 702 C CA . SER A 1 88 ? 6.105 0.566 13.036 1.00 87.69 88 SER A CA 1
ATOM 703 C C . SER A 1 88 ? 7.553 0.646 12.572 1.00 87.69 88 SER A C 1
ATOM 705 O O . SER A 1 88 ? 7.996 -0.205 11.798 1.00 87.69 88 SER A O 1
ATOM 707 N N . ALA A 1 89 ? 8.317 1.621 13.062 1.00 86.88 89 ALA A N 1
ATOM 708 C CA . ALA A 1 89 ? 9.750 1.698 12.791 1.00 86.88 89 ALA A CA 1
ATOM 709 C C . ALA A 1 89 ? 10.498 0.451 13.309 1.00 86.88 89 ALA A C 1
ATOM 711 O O . ALA A 1 89 ? 10.095 -0.198 14.275 1.00 86.88 89 ALA A O 1
ATOM 712 N N . GLY A 1 90 ? 11.598 0.104 12.646 1.00 88.62 90 GLY A N 1
ATOM 713 C CA . GLY A 1 90 ? 12.487 -0.989 13.036 1.00 88.62 90 GLY A CA 1
ATOM 714 C C . GLY A 1 90 ? 13.858 -0.805 12.396 1.00 88.62 90 GLY A C 1
ATOM 715 O O . GLY A 1 90 ? 14.420 0.282 12.454 1.00 88.62 90 GLY A O 1
ATOM 716 N N . LYS A 1 91 ? 14.380 -1.836 11.715 1.00 90.50 91 LYS A N 1
ATOM 717 C CA . LYS A 1 91 ? 15.602 -1.701 10.889 1.00 90.50 91 LYS A CA 1
ATOM 718 C C . LYS A 1 91 ? 15.462 -0.659 9.771 1.00 90.50 91 LYS A C 1
ATOM 720 O O . LYS A 1 91 ? 16.458 -0.122 9.306 1.00 90.50 91 LYS A O 1
ATOM 725 N N . LEU A 1 92 ? 14.227 -0.418 9.336 1.00 91.44 92 LEU A N 1
ATOM 726 C CA . LEU A 1 92 ? 13.844 0.656 8.430 1.00 91.44 92 LEU A CA 1
ATOM 727 C C . LEU A 1 92 ? 12.910 1.600 9.184 1.00 91.44 92 LEU A C 1
ATOM 729 O O . LEU A 1 92 ? 12.063 1.136 9.959 1.00 91.44 92 LEU A O 1
ATOM 733 N N . ASP A 1 93 ? 13.063 2.898 8.944 1.00 90.56 93 ASP A N 1
ATOM 734 C CA . ASP A 1 93 ? 12.102 3.891 9.413 1.00 90.56 93 ASP A CA 1
ATOM 735 C C . ASP A 1 93 ? 10.769 3.779 8.653 1.00 90.56 93 ASP A C 1
ATOM 737 O O . ASP A 1 93 ? 10.641 3.068 7.651 1.00 90.56 93 ASP A O 1
ATOM 741 N N . GLU A 1 94 ? 9.753 4.463 9.171 1.00 89.56 94 GLU A N 1
ATOM 742 C CA . GLU A 1 94 ? 8.403 4.454 8.606 1.00 89.56 94 GLU A CA 1
ATOM 743 C C . GLU A 1 94 ? 8.388 4.978 7.164 1.00 89.56 94 GLU A C 1
ATOM 745 O O . GLU A 1 94 ? 7.779 4.366 6.289 1.00 89.56 94 GLU A O 1
ATOM 750 N N . LYS A 1 95 ? 9.142 6.047 6.879 1.00 92.44 95 LYS A N 1
ATOM 751 C CA . LYS A 1 95 ? 9.256 6.630 5.538 1.00 92.44 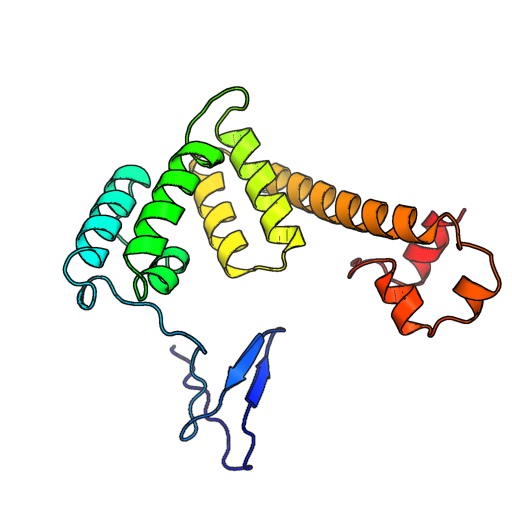95 LYS A CA 1
ATOM 752 C C . LYS A 1 95 ? 9.737 5.611 4.501 1.00 92.44 95 LYS A C 1
ATOM 754 O O . LYS A 1 95 ? 9.090 5.430 3.472 1.00 92.44 95 LYS A O 1
ATOM 759 N N . ARG A 1 96 ? 10.831 4.895 4.776 1.00 93.56 96 ARG A N 1
ATOM 760 C CA . ARG A 1 96 ? 11.365 3.855 3.880 1.00 93.56 96 ARG A CA 1
ATOM 761 C C . ARG A 1 96 ? 10.377 2.709 3.692 1.00 93.56 96 ARG A C 1
ATOM 763 O O . ARG A 1 96 ? 10.229 2.208 2.582 1.00 93.56 96 ARG A O 1
ATOM 770 N N . LYS A 1 97 ? 9.672 2.307 4.752 1.00 94.69 97 LYS A N 1
ATOM 771 C CA . LYS A 1 97 ? 8.643 1.260 4.669 1.00 94.69 97 LYS A CA 1
ATOM 772 C C . LYS A 1 97 ? 7.454 1.672 3.806 1.00 94.69 97 LYS A C 1
ATOM 774 O O . LYS A 1 97 ? 6.963 0.847 3.042 1.00 94.69 97 LYS A O 1
ATOM 779 N N . LEU A 1 98 ? 7.027 2.929 3.886 1.00 94.38 98 LEU A N 1
ATOM 780 C CA . LEU A 1 98 ? 5.941 3.463 3.063 1.00 94.38 98 LEU A CA 1
ATOM 781 C C . LEU A 1 98 ? 6.319 3.528 1.580 1.00 94.38 98 LEU A C 1
ATOM 783 O O . LEU A 1 98 ? 5.511 3.144 0.738 1.00 94.38 98 LEU A O 1
ATOM 787 N N . LEU A 1 99 ? 7.556 3.917 1.259 1.00 95.88 99 LEU A N 1
ATOM 788 C CA . LEU A 1 99 ? 8.066 3.879 -0.116 1.00 95.88 99 LEU A CA 1
ATOM 789 C C . LEU A 1 99 ? 8.106 2.447 -0.673 1.00 95.88 99 LEU A C 1
ATOM 791 O O . LEU A 1 99 ? 7.660 2.207 -1.793 1.00 95.88 99 LEU A O 1
ATOM 795 N N . ILE A 1 100 ? 8.559 1.473 0.125 1.00 95.06 100 ILE A N 1
ATOM 796 C CA . ILE A 1 100 ? 8.527 0.052 -0.261 1.00 95.06 100 ILE A CA 1
ATOM 797 C C . ILE A 1 100 ? 7.085 -0.422 -0.476 1.00 95.06 100 ILE A C 1
ATOM 799 O O . ILE A 1 100 ? 6.804 -1.098 -1.463 1.00 95.06 100 ILE A O 1
ATOM 803 N N . ALA A 1 101 ? 6.161 -0.059 0.417 1.00 94.38 101 ALA A N 1
ATOM 804 C CA . ALA A 1 101 ? 4.754 -0.425 0.285 1.00 94.38 101 ALA A CA 1
ATOM 805 C C . ALA A 1 101 ? 4.140 0.139 -1.007 1.00 94.38 101 ALA A C 1
ATOM 807 O O . ALA A 1 101 ? 3.459 -0.596 -1.719 1.00 94.38 101 ALA A O 1
ATOM 808 N N . ALA A 1 102 ? 4.429 1.401 -1.343 1.00 94.38 102 ALA A N 1
ATOM 809 C CA . ALA A 1 102 ? 3.982 2.023 -2.588 1.00 94.38 102 ALA A CA 1
ATOM 810 C C . ALA A 1 102 ? 4.535 1.293 -3.822 1.00 94.38 102 ALA A C 1
ATOM 812 O O . ALA A 1 102 ? 3.774 0.998 -4.741 1.00 94.38 102 ALA A O 1
ATOM 813 N N . ALA A 1 103 ? 5.822 0.926 -3.820 1.00 92.94 103 ALA A N 1
ATOM 814 C CA . ALA A 1 103 ? 6.432 0.158 -4.906 1.00 92.94 103 ALA A CA 1
ATOM 815 C C . ALA A 1 103 ? 5.759 -1.216 -5.096 1.00 92.94 103 ALA A C 1
ATOM 817 O O . ALA A 1 103 ? 5.410 -1.579 -6.217 1.00 92.94 103 ALA A O 1
ATOM 818 N N . VAL A 1 104 ? 5.524 -1.958 -4.007 1.00 91.31 104 VAL A N 1
ATOM 819 C CA . VAL A 1 104 ? 4.879 -3.286 -4.041 1.00 91.31 104 VAL A CA 1
ATOM 820 C C . VAL A 1 104 ? 3.435 -3.194 -4.533 1.00 91.31 104 VAL A C 1
ATOM 822 O O . VAL A 1 104 ? 3.011 -3.976 -5.380 1.00 91.31 104 VAL A O 1
ATOM 825 N N . VAL A 1 105 ? 2.672 -2.227 -4.028 1.00 91.75 105 VAL A N 1
ATOM 826 C CA . VAL A 1 105 ? 1.282 -2.007 -4.444 1.00 91.75 105 VAL A CA 1
ATOM 827 C C . VAL A 1 105 ? 1.194 -1.556 -5.901 1.00 91.75 105 VAL A C 1
ATOM 829 O O . VAL A 1 105 ? 0.308 -2.017 -6.621 1.00 91.75 105 VAL A O 1
ATOM 832 N N . GLY A 1 106 ? 2.114 -0.690 -6.335 1.00 89.12 106 GLY A N 1
ATOM 833 C CA . GLY A 1 106 ? 2.217 -0.244 -7.722 1.00 89.12 106 GLY A CA 1
ATOM 834 C C . GLY A 1 106 ? 2.488 -1.409 -8.671 1.00 89.12 106 GLY A C 1
ATOM 835 O O . GLY A 1 106 ? 1.786 -1.559 -9.665 1.00 89.12 106 GLY A O 1
ATOM 836 N N . GLN A 1 107 ? 3.424 -2.296 -8.320 1.00 86.75 107 GLN A N 1
ATOM 837 C CA . GLN A 1 107 ? 3.663 -3.542 -9.062 1.00 86.75 107 GLN A CA 1
ATOM 838 C C . GLN A 1 107 ? 2.436 -4.463 -9.073 1.00 86.75 107 GLN A C 1
ATOM 840 O O . GLN A 1 107 ? 2.162 -5.113 -10.078 1.00 86.75 107 GLN A O 1
ATOM 845 N N . GLY A 1 108 ? 1.695 -4.518 -7.964 1.00 85.31 108 GLY A N 1
ATOM 846 C CA . GLY A 1 108 ? 0.449 -5.275 -7.857 1.00 85.31 108 GLY A CA 1
ATOM 847 C C . GLY A 1 108 ? -0.727 -4.673 -8.634 1.00 85.31 108 GLY A C 1
ATOM 848 O O . GLY A 1 108 ? -1.796 -5.276 -8.646 1.00 85.31 108 GLY A O 1
ATOM 849 N N . GLY A 1 109 ? -0.566 -3.496 -9.249 1.00 85.00 109 GLY A N 1
ATOM 850 C CA . GLY A 1 109 ? -1.595 -2.846 -10.065 1.00 85.00 109 GLY A CA 1
ATOM 851 C C . GLY A 1 109 ? -2.798 -2.319 -9.277 1.00 85.00 109 GLY A C 1
ATOM 852 O O . GLY A 1 109 ? -3.836 -2.022 -9.862 1.00 85.00 109 GLY A O 1
ATOM 853 N N . SER A 1 110 ? -2.699 -2.198 -7.950 1.00 87.88 110 SER A N 1
ATOM 854 C CA . SER A 1 110 ? -3.843 -1.821 -7.117 1.00 87.88 110 SER A CA 1
ATOM 855 C C . SER A 1 110 ? -3.916 -0.307 -6.887 1.00 87.88 110 SER A C 1
ATOM 857 O O . SER A 1 110 ? -3.388 0.202 -5.893 1.00 87.88 110 SER A O 1
ATOM 859 N N . SER A 1 111 ? -4.668 0.398 -7.736 1.00 88.56 111 SER A N 1
ATOM 860 C CA . SER A 1 111 ? -4.908 1.849 -7.627 1.00 88.56 111 SER A CA 1
ATOM 861 C C . SER A 1 111 ? -5.452 2.277 -6.258 1.00 88.56 111 SER A C 1
ATOM 863 O O . SER A 1 111 ? -4.909 3.185 -5.643 1.00 88.56 111 SER A O 1
ATOM 865 N N . ARG A 1 112 ? -6.435 1.556 -5.702 1.00 89.19 112 ARG A N 1
ATOM 866 C CA . ARG A 1 112 ? -7.042 1.879 -4.391 1.00 89.19 112 ARG A CA 1
ATOM 867 C C . ARG A 1 112 ? -6.037 1.884 -3.238 1.00 89.19 112 ARG A C 1
ATOM 869 O O . ARG A 1 112 ? -6.060 2.759 -2.375 1.00 89.19 112 ARG A O 1
ATOM 876 N N . TRP A 1 113 ? -5.160 0.883 -3.214 1.00 93.50 113 TRP A N 1
ATOM 877 C CA . TRP A 1 113 ? -4.076 0.819 -2.233 1.00 93.50 113 TRP A CA 1
ATOM 878 C C . TRP A 1 113 ? -3.051 1.929 -2.460 1.00 93.50 113 TRP A C 1
ATOM 880 O O . TRP A 1 113 ? -2.532 2.470 -1.484 1.00 93.50 113 TRP A O 1
ATOM 890 N N . LEU A 1 114 ? -2.765 2.268 -3.720 1.00 93.88 114 LEU A N 1
ATOM 891 C CA . LEU A 1 114 ? -1.811 3.317 -4.050 1.00 93.88 114 LEU A CA 1
ATOM 892 C C . LEU A 1 114 ? -2.332 4.688 -3.608 1.00 93.88 114 LEU A C 1
ATOM 894 O O . LEU A 1 114 ? -1.585 5.428 -2.979 1.00 93.88 114 LEU A O 1
ATOM 898 N N . ASP A 1 115 ? -3.614 4.982 -3.832 1.00 93.06 115 ASP A N 1
ATOM 899 C CA . ASP A 1 115 ? -4.262 6.227 -3.400 1.00 93.06 115 ASP A CA 1
ATOM 900 C C . ASP A 1 115 ? -4.227 6.391 -1.874 1.00 93.06 115 ASP A C 1
ATOM 902 O O . ASP A 1 115 ? -3.885 7.460 -1.349 1.00 93.06 115 ASP A O 1
ATOM 906 N N . PHE A 1 116 ? -4.534 5.309 -1.147 1.00 94.44 116 PHE A N 1
ATOM 907 C CA . PHE A 1 116 ? -4.435 5.279 0.310 1.00 94.44 116 PHE A CA 1
ATOM 908 C C . PHE A 1 116 ? -2.996 5.528 0.781 1.00 94.44 116 PHE A C 1
ATOM 910 O O . PHE A 1 116 ? -2.766 6.414 1.606 1.00 94.44 116 PHE A O 1
ATOM 917 N N . LEU A 1 117 ? -2.026 4.771 0.258 1.00 94.81 117 LEU A N 1
ATOM 918 C CA . LEU A 1 117 ? -0.627 4.879 0.674 1.00 94.81 117 LEU A CA 1
ATOM 919 C C . LEU A 1 117 ? -0.010 6.224 0.295 1.00 94.81 117 LEU A C 1
ATOM 921 O O . LEU A 1 117 ? 0.746 6.763 1.095 1.00 94.81 117 LEU A O 1
ATOM 925 N N . ALA A 1 118 ? -0.345 6.784 -0.868 1.00 94.06 118 ALA A N 1
ATOM 926 C CA . ALA A 1 118 ? 0.134 8.093 -1.296 1.00 94.06 118 ALA A CA 1
ATOM 927 C C . ALA A 1 118 ? -0.319 9.181 -0.317 1.00 94.06 118 ALA A C 1
ATOM 929 O O . ALA A 1 118 ? 0.513 9.895 0.238 1.00 94.06 118 ALA A O 1
ATOM 930 N N . THR A 1 119 ? -1.621 9.235 -0.015 1.00 92.94 119 THR A N 1
ATOM 931 C CA . THR A 1 119 ? -2.182 10.195 0.952 1.00 92.94 119 THR A CA 1
ATOM 932 C C . THR A 1 119 ? -1.560 10.017 2.339 1.00 92.94 119 THR A C 1
ATOM 934 O O . THR A 1 119 ? -1.158 10.977 2.999 1.00 92.94 119 THR A O 1
ATOM 937 N N . PHE A 1 120 ? -1.450 8.767 2.786 1.00 92.69 120 PHE A N 1
ATOM 938 C CA . PHE A 1 120 ? -0.931 8.436 4.107 1.00 92.69 120 PHE A CA 1
ATOM 939 C C . PHE A 1 120 ? 0.569 8.742 4.258 1.00 92.69 120 PHE A C 1
ATOM 941 O O . PHE A 1 120 ? 1.007 9.152 5.338 1.00 92.69 120 PHE A O 1
ATOM 948 N N . ALA A 1 121 ? 1.347 8.556 3.189 1.00 94.38 121 ALA A N 1
ATOM 949 C CA . ALA A 1 121 ? 2.7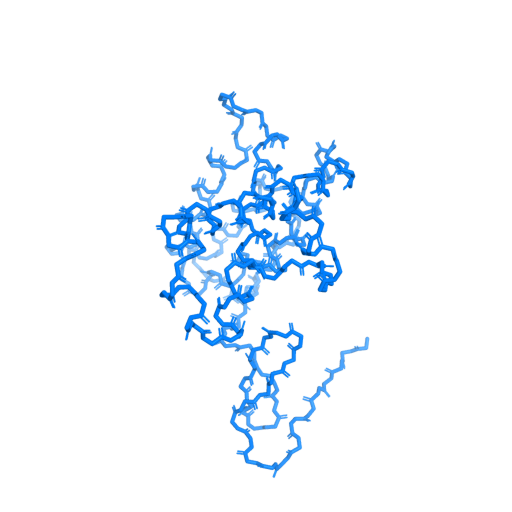74 8.842 3.139 1.00 94.38 121 ALA A CA 1
ATOM 950 C C . ALA A 1 121 ? 3.065 10.343 3.020 1.00 94.38 121 ALA A C 1
ATOM 952 O O . ALA A 1 121 ? 3.960 10.839 3.707 1.00 94.38 121 ALA A O 1
ATOM 953 N N . GLU A 1 122 ? 2.281 11.086 2.235 1.00 94.44 122 GLU A N 1
ATOM 954 C CA . GLU A 1 122 ? 2.372 12.551 2.161 1.00 94.44 122 GLU A CA 1
ATOM 955 C C . GLU A 1 122 ? 2.180 13.190 3.543 1.00 94.44 122 GLU A C 1
ATOM 957 O O . GLU A 1 122 ? 2.993 14.014 3.966 1.00 94.44 122 GLU A O 1
ATOM 962 N N . ALA A 1 123 ? 1.193 12.719 4.316 1.00 91.88 123 ALA A N 1
ATOM 963 C CA . ALA A 1 123 ? 0.964 13.158 5.697 1.00 91.88 123 ALA A CA 1
ATOM 964 C C . ALA A 1 123 ? 2.151 12.885 6.650 1.00 91.88 123 ALA A C 1
ATOM 966 O O . ALA A 1 123 ? 2.196 13.424 7.754 1.00 91.88 123 ALA A O 1
ATOM 967 N N . ARG A 1 124 ? 3.119 12.058 6.234 1.00 91.25 124 ARG A N 1
ATOM 968 C CA . ARG A 1 124 ? 4.327 11.674 6.988 1.00 91.25 124 ARG A CA 1
ATOM 969 C C . ARG A 1 124 ? 5.615 12.226 6.378 1.00 91.25 124 ARG A C 1
ATOM 971 O O . ARG A 1 124 ? 6.706 11.762 6.702 1.00 91.25 124 ARG A O 1
ATOM 978 N N . GLY A 1 125 ? 5.505 13.226 5.504 1.00 94.12 125 GLY A N 1
ATOM 979 C CA . GLY A 1 125 ? 6.662 13.911 4.926 1.00 94.12 125 GLY A CA 1
ATOM 980 C C . GLY A 1 125 ? 7.361 13.124 3.816 1.00 94.12 125 GLY A C 1
ATOM 981 O O . GLY A 1 125 ? 8.548 13.342 3.549 1.00 94.12 125 GLY A O 1
ATOM 982 N N . VAL A 1 126 ? 6.653 12.194 3.173 1.00 96.56 126 VAL A N 1
ATOM 983 C CA . VAL A 1 126 ? 7.093 11.622 1.899 1.00 96.56 126 VAL A CA 1
ATOM 984 C C . VAL A 1 126 ? 6.656 12.557 0.781 1.00 96.56 126 VAL A C 1
ATOM 986 O O . VAL A 1 126 ? 5.484 12.904 0.672 1.00 96.56 126 VAL A O 1
ATOM 989 N N . SER A 1 127 ? 7.600 13.001 -0.039 1.00 97.00 127 SER A N 1
ATOM 990 C CA . SER A 1 127 ? 7.293 13.862 -1.177 1.00 97.00 127 SER A CA 1
ATOM 991 C C . SER A 1 127 ? 6.722 13.063 -2.353 1.00 97.00 127 SER A C 1
ATOM 993 O O . SER A 1 127 ? 6.962 11.863 -2.500 1.00 97.00 127 SER A O 1
ATOM 995 N N . ARG A 1 128 ? 6.017 13.754 -3.256 1.00 94.19 128 ARG A N 1
ATOM 996 C CA . ARG A 1 128 ? 5.542 13.163 -4.518 1.00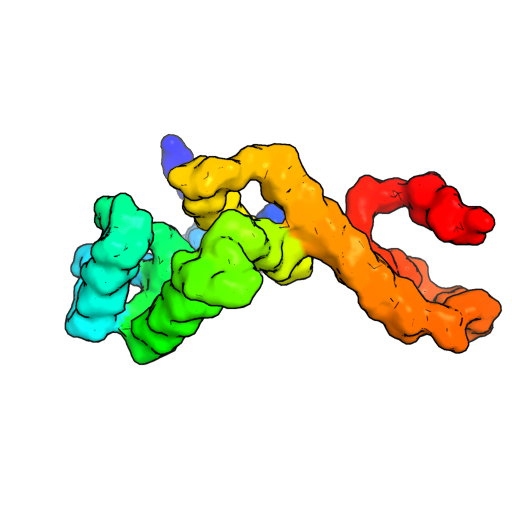 94.19 128 ARG A CA 1
ATOM 997 C C . ARG A 1 128 ? 6.676 12.641 -5.397 1.00 94.19 128 ARG A C 1
ATOM 999 O O . ARG A 1 128 ? 6.488 11.639 -6.076 1.00 94.19 128 ARG A O 1
ATOM 1006 N N . VAL A 1 129 ? 7.836 13.300 -5.366 1.00 97.31 129 VAL A N 1
ATOM 1007 C CA . VAL A 1 129 ? 9.029 12.854 -6.100 1.00 97.31 129 VAL A CA 1
ATOM 1008 C C . VAL A 1 129 ? 9.513 11.516 -5.549 1.00 97.31 129 VAL A C 1
ATOM 1010 O O . VAL A 1 129 ? 9.665 10.579 -6.319 1.00 97.31 129 VAL A O 1
ATOM 1013 N N . GLU A 1 130 ? 9.640 11.378 -4.228 1.00 97.56 130 GLU A N 1
ATOM 1014 C CA . GLU A 1 130 ? 10.060 10.112 -3.610 1.00 97.56 130 GLU A CA 1
ATOM 1015 C C . GLU A 1 130 ? 9.063 8.972 -3.885 1.00 97.56 130 GLU A C 1
ATOM 1017 O O . GLU A 1 130 ? 9.474 7.839 -4.134 1.00 97.56 130 GLU A O 1
ATOM 1022 N N . LEU A 1 131 ? 7.753 9.254 -3.890 1.00 96.88 131 LEU A N 1
ATOM 1023 C CA . LEU A 1 131 ? 6.735 8.272 -4.288 1.00 96.88 131 LEU A CA 1
ATOM 1024 C C . LEU A 1 131 ? 6.893 7.846 -5.755 1.00 96.88 131 LEU A C 1
ATOM 1026 O O . LEU A 1 131 ? 6.837 6.652 -6.051 1.00 96.88 131 LEU A O 1
ATOM 1030 N N . ALA A 1 132 ? 7.112 8.798 -6.665 1.00 95.50 132 ALA A N 1
ATOM 1031 C CA . ALA A 1 132 ? 7.334 8.508 -8.079 1.00 95.50 132 ALA A CA 1
ATOM 1032 C C . ALA A 1 132 ? 8.616 7.686 -8.298 1.00 95.50 132 ALA A C 1
ATOM 1034 O O . ALA A 1 132 ? 8.602 6.715 -9.053 1.00 95.50 132 ALA A O 1
ATOM 1035 N N . GLU A 1 133 ? 9.699 8.015 -7.590 1.00 95.06 133 GLU A N 1
ATOM 1036 C CA . GLU A 1 133 ? 10.949 7.252 -7.615 1.00 95.06 133 GLU A CA 1
ATOM 1037 C C . GLU A 1 133 ? 10.745 5.818 -7.112 1.00 95.06 133 GLU A C 1
ATOM 1039 O O . GLU A 1 133 ? 11.200 4.869 -7.751 1.00 95.06 133 GLU A O 1
ATOM 1044 N N . ALA A 1 134 ? 10.007 5.625 -6.015 1.00 95.25 134 ALA A N 1
ATOM 1045 C CA . ALA A 1 134 ? 9.705 4.289 -5.503 1.00 95.25 134 ALA A CA 1
ATOM 1046 C C . ALA A 1 134 ? 8.888 3.450 -6.499 1.00 95.25 134 ALA A C 1
ATOM 1048 O O . ALA A 1 134 ? 9.179 2.267 -6.695 1.00 95.25 134 ALA A O 1
ATOM 1049 N N . LEU A 1 135 ? 7.904 4.055 -7.170 1.00 93.25 135 LEU A N 1
ATOM 1050 C CA . LEU A 1 135 ? 7.139 3.394 -8.229 1.00 93.25 135 LEU A CA 1
ATOM 1051 C C . LEU A 1 135 ? 8.017 3.037 -9.434 1.00 93.25 135 LEU A C 1
ATOM 1053 O O . LEU A 1 135 ? 7.904 1.926 -9.949 1.00 93.25 135 LEU A O 1
ATOM 1057 N N . ALA A 1 136 ? 8.932 3.921 -9.841 1.00 86.19 136 ALA A N 1
ATOM 1058 C CA . ALA A 1 136 ? 9.881 3.657 -10.921 1.00 86.19 136 ALA A CA 1
ATOM 1059 C C . ALA A 1 136 ? 10.837 2.501 -10.577 1.00 86.19 136 ALA A C 1
ATOM 1061 O O . ALA A 1 136 ? 11.074 1.624 -11.412 1.00 86.19 136 ALA A O 1
ATOM 1062 N N . VAL A 1 137 ? 11.332 2.437 -9.334 1.00 87.00 137 VAL A N 1
ATOM 1063 C CA . VAL A 1 137 ? 12.118 1.296 -8.829 1.00 87.00 137 VAL A CA 1
ATOM 1064 C C . VAL A 1 137 ? 11.287 0.013 -8.862 1.00 87.00 137 VAL A C 1
ATOM 1066 O O . VAL A 1 137 ? 11.777 -1.025 -9.308 1.00 87.00 137 VAL A O 1
ATOM 1069 N N . GLY A 1 138 ? 10.017 0.083 -8.453 1.00 87.12 138 GLY A N 1
ATOM 1070 C CA . GLY A 1 138 ? 9.071 -1.024 -8.555 1.00 87.12 138 GLY A CA 1
ATOM 1071 C C . GLY A 1 138 ? 8.919 -1.527 -9.995 1.00 87.12 138 GLY A C 1
ATOM 1072 O O . GLY A 1 138 ? 9.163 -2.703 -10.269 1.00 87.12 138 GLY A O 1
ATOM 1073 N N . ALA A 1 139 ? 8.593 -0.645 -10.936 1.00 84.12 139 ALA A N 1
ATOM 1074 C CA . ALA A 1 139 ? 8.456 -0.991 -12.350 1.00 84.12 139 ALA A CA 1
ATOM 1075 C C . ALA A 1 139 ? 9.749 -1.600 -12.925 1.00 84.12 139 ALA A C 1
ATOM 1077 O O . ALA A 1 139 ? 9.712 -2.637 -13.586 1.00 84.12 139 ALA A O 1
ATOM 1078 N N . THR A 1 140 ? 10.902 -1.019 -12.587 1.00 77.94 140 THR A N 1
ATOM 1079 C CA . THR A 1 140 ? 12.224 -1.497 -13.016 1.00 77.94 140 THR A CA 1
ATOM 1080 C C . THR A 1 140 ? 12.524 -2.897 -12.477 1.00 77.94 140 THR A C 1
ATOM 1082 O O . THR A 1 140 ? 12.978 -3.767 -13.217 1.00 77.94 140 THR A O 1
ATOM 1085 N N . ASN A 1 141 ? 12.232 -3.158 -11.200 1.00 79.69 141 ASN A N 1
ATOM 1086 C CA . ASN A 1 141 ? 12.384 -4.488 -10.610 1.00 79.69 141 ASN A CA 1
ATOM 1087 C C . ASN A 1 141 ? 11.482 -5.521 -11.300 1.00 79.69 141 ASN A C 1
ATOM 1089 O O . ASN A 1 141 ? 11.929 -6.636 -11.564 1.00 79.69 141 ASN A O 1
ATOM 1093 N N . SER A 1 142 ? 10.233 -5.168 -11.621 1.00 77.31 142 SER A N 1
ATOM 1094 C CA . SER A 1 142 ? 9.355 -6.055 -12.393 1.00 77.31 142 SER A CA 1
ATOM 1095 C C . SER A 1 142 ? 9.942 -6.342 -13.770 1.00 77.31 142 SER A C 1
ATOM 1097 O O . SER A 1 142 ? 10.083 -7.507 -14.129 1.00 77.31 142 SER A O 1
ATOM 1099 N N . MET A 1 143 ? 10.384 -5.311 -14.493 1.00 71.38 143 MET A N 1
ATOM 1100 C CA . MET A 1 143 ? 11.027 -5.453 -15.800 1.00 71.38 143 MET A CA 1
ATOM 1101 C C . MET A 1 143 ? 12.237 -6.396 -15.744 1.00 71.38 143 MET A C 1
ATOM 1103 O O . MET A 1 143 ? 12.307 -7.339 -16.529 1.00 71.38 143 MET A O 1
ATOM 1107 N N . TYR A 1 144 ? 13.150 -6.213 -14.784 1.00 67.50 144 TYR A N 1
ATOM 1108 C CA . TYR A 1 144 ? 14.308 -7.098 -14.633 1.00 67.50 144 TYR A CA 1
ATOM 1109 C C . TYR A 1 144 ? 13.917 -8.526 -14.269 1.00 67.50 144 TYR A C 1
ATOM 1111 O O . TYR A 1 144 ? 14.473 -9.465 -14.829 1.00 67.50 144 TYR A O 1
ATOM 1119 N N . ASN A 1 145 ? 12.951 -8.718 -13.368 1.00 71.12 145 ASN A N 1
ATOM 1120 C CA . ASN A 1 145 ? 12.488 -10.059 -13.011 1.00 71.12 145 ASN A CA 1
ATOM 1121 C C . ASN A 1 145 ? 11.928 -10.812 -14.214 1.00 71.12 145 ASN A C 1
ATOM 1123 O O . ASN A 1 145 ? 12.045 -12.035 -14.272 1.00 71.12 145 ASN A O 1
ATOM 1127 N N . VAL A 1 146 ? 11.327 -10.107 -15.170 1.00 66.88 146 VAL A N 1
ATOM 1128 C CA . VAL A 1 146 ? 10.877 -10.736 -16.404 1.00 66.88 146 VAL A CA 1
ATOM 1129 C C . VAL A 1 146 ? 12.045 -10.917 -17.379 1.00 66.88 146 VAL A C 1
ATOM 1131 O O . VAL A 1 146 ? 12.258 -12.038 -17.825 1.00 66.88 146 VAL A O 1
ATOM 1134 N N . LEU A 1 147 ? 12.903 -9.918 -17.601 1.00 65.00 147 LEU A N 1
ATOM 1135 C CA . LEU A 1 147 ? 14.106 -10.073 -18.432 1.00 65.00 147 LEU A CA 1
ATOM 1136 C C . LEU A 1 147 ? 14.964 -11.273 -17.998 1.00 65.00 147 LEU A C 1
ATOM 1138 O O . LEU A 1 147 ? 15.336 -12.095 -18.829 1.00 65.00 147 LEU A O 1
ATOM 1142 N N . PHE A 1 148 ? 15.234 -11.434 -16.699 1.00 62.44 148 PHE A N 1
ATOM 1143 C CA . PHE A 1 148 ? 16.027 -12.552 -16.182 1.00 62.44 148 PHE A CA 1
ATOM 1144 C C . PHE A 1 148 ? 15.344 -13.911 -16.351 1.00 62.44 148 PHE A C 1
ATOM 1146 O O . PHE A 1 148 ? 16.041 -14.894 -16.587 1.00 62.44 148 PHE A O 1
ATOM 1153 N N . LYS A 1 149 ? 14.007 -13.986 -16.287 1.00 64.38 149 LYS A N 1
ATOM 1154 C CA . LYS A 1 149 ? 13.267 -15.234 -16.553 1.00 64.38 149 LYS A CA 1
ATOM 1155 C C . LYS A 1 149 ? 13.407 -15.700 -17.999 1.00 64.38 149 LYS A C 1
ATOM 1157 O O . LYS A 1 149 ? 13.371 -16.898 -18.252 1.00 64.38 149 LYS A O 1
ATOM 1162 N N . PHE A 1 150 ? 13.559 -14.764 -18.930 1.00 63.94 150 PHE A N 1
ATOM 1163 C CA . PHE A 1 150 ? 13.653 -15.059 -20.358 1.00 63.94 150 PHE A CA 1
ATOM 1164 C C . PHE A 1 150 ? 15.076 -14.940 -20.901 1.00 63.94 150 PHE A C 1
ATOM 1166 O O . PHE A 1 150 ? 15.310 -15.312 -22.044 1.00 63.94 150 PHE A O 1
ATOM 1173 N N . ARG A 1 151 ? 16.043 -14.491 -20.093 1.00 65.88 151 ARG A N 1
ATOM 1174 C CA . ARG A 1 151 ? 17.441 -14.303 -20.500 1.00 65.88 151 ARG A CA 1
ATOM 1175 C C . ARG A 1 151 ? 18.037 -15.562 -21.116 1.00 65.88 151 ARG A C 1
ATOM 1177 O O . ARG A 1 151 ? 18.679 -15.473 -22.153 1.00 65.88 151 ARG A O 1
ATOM 1184 N N . ASP A 1 152 ? 17.789 -16.715 -20.505 1.00 65.81 152 ASP A N 1
ATOM 1185 C CA . ASP A 1 152 ? 18.387 -17.984 -20.930 1.00 65.81 152 ASP A CA 1
ATOM 1186 C C . ASP A 1 152 ? 17.805 -18.499 -22.261 1.00 65.81 152 ASP A C 1
ATOM 1188 O O . ASP A 1 152 ? 18.398 -19.362 -22.902 1.00 65.81 152 ASP A O 1
ATOM 1192 N N . ILE A 1 153 ? 16.661 -17.955 -22.693 1.00 66.50 153 ILE A N 1
ATOM 1193 C CA . ILE A 1 153 ? 16.041 -18.251 -23.992 1.00 66.50 153 ILE A CA 1
ATOM 1194 C C . ILE A 1 153 ? 16.040 -17.048 -24.941 1.00 66.50 153 ILE A C 1
ATOM 1196 O O . ILE A 1 153 ? 15.644 -17.186 -26.099 1.00 66.50 153 ILE A O 1
ATOM 1200 N N . SER A 1 154 ? 16.504 -15.884 -24.491 1.00 66.62 154 SER A N 1
ATOM 1201 C CA . SER A 1 154 ? 16.603 -14.676 -25.304 1.00 66.62 154 SER A CA 1
ATOM 1202 C C . SER A 1 154 ? 17.564 -14.915 -26.469 1.00 66.62 154 SER A C 1
ATOM 1204 O O . SER A 1 154 ? 18.642 -15.480 -26.290 1.00 66.62 154 SER A O 1
ATOM 1206 N N . GLY A 1 155 ? 17.155 -14.539 -27.683 1.00 64.94 155 GLY A N 1
ATOM 1207 C CA . GLY A 1 155 ? 17.927 -14.785 -28.907 1.00 64.94 155 GLY A CA 1
ATOM 1208 C C . GLY A 1 155 ? 17.874 -16.224 -29.441 1.00 64.94 155 GLY A C 1
ATOM 1209 O O . GLY A 1 155 ? 18.505 -16.511 -30.454 1.00 64.94 155 GLY A O 1
ATOM 1210 N N . THR A 1 156 ? 17.114 -17.123 -28.809 1.00 76.38 156 THR A N 1
ATOM 1211 C CA . THR A 1 156 ? 16.873 -18.479 -29.331 1.00 76.38 156 THR A CA 1
ATOM 1212 C C . THR A 1 156 ? 15.617 -18.534 -30.204 1.00 76.38 156 THR A C 1
ATOM 1214 O O . THR A 1 156 ? 14.703 -17.714 -30.064 1.00 76.38 156 THR A O 1
ATOM 1217 N N . ASP A 1 157 ? 15.513 -19.563 -31.048 1.00 79.56 157 ASP A N 1
ATOM 1218 C CA . ASP A 1 157 ? 14.311 -19.831 -31.852 1.00 79.56 157 ASP A CA 1
ATOM 1219 C C . ASP A 1 157 ? 13.057 -20.034 -30.989 1.00 79.56 157 ASP A C 1
ATOM 1221 O O . ASP A 1 157 ? 11.946 -19.732 -31.421 1.00 79.56 157 ASP A O 1
ATOM 1225 N N . VAL A 1 158 ? 13.230 -20.479 -29.739 1.00 76.06 158 VAL A N 1
ATOM 1226 C CA . VAL A 1 158 ? 12.139 -20.634 -28.769 1.00 76.06 158 VAL A CA 1
ATOM 1227 C C . VAL A 1 158 ? 11.527 -19.279 -28.422 1.00 76.06 158 VAL A C 1
ATOM 1229 O O . VAL A 1 158 ? 10.306 -19.162 -28.411 1.00 76.06 158 VAL A O 1
ATOM 1232 N N . PHE A 1 159 ? 12.343 -18.248 -28.184 1.00 71.81 159 PHE A N 1
ATOM 1233 C CA . PHE A 1 159 ? 11.858 -16.891 -27.912 1.00 71.81 159 PHE A CA 1
ATOM 1234 C C . PHE A 1 159 ? 11.302 -16.220 -29.178 1.00 71.81 159 PHE A C 1
ATOM 1236 O O . PHE A 1 159 ? 10.215 -15.636 -29.154 1.00 71.81 159 PHE A O 1
ATOM 1243 N N . ASN A 1 160 ? 11.989 -16.374 -30.313 1.00 71.44 160 ASN A N 1
ATOM 1244 C CA . ASN A 1 160 ? 11.563 -15.814 -31.601 1.00 71.44 160 ASN A CA 1
ATOM 1245 C C . ASN A 1 160 ? 10.268 -16.453 -32.138 1.00 71.44 160 ASN A C 1
ATOM 1247 O O . ASN A 1 160 ? 9.507 -15.803 -32.856 1.00 71.44 160 ASN A O 1
ATOM 1251 N N . GLY A 1 161 ? 9.983 -17.698 -31.751 1.00 72.25 161 GLY A N 1
ATOM 1252 C CA . GLY A 1 161 ? 8.755 -18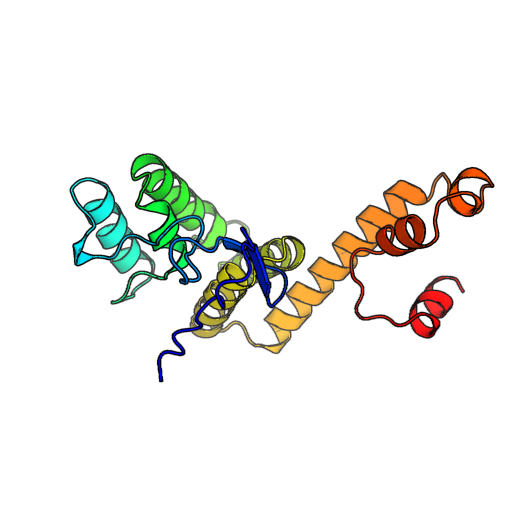.418 -32.085 1.00 72.25 161 GLY A CA 1
ATOM 1253 C C . GLY A 1 161 ? 7.549 -18.100 -31.191 1.00 72.25 161 GLY A C 1
ATOM 1254 O O . GLY A 1 161 ? 6.436 -18.501 -31.529 1.00 72.25 161 GLY A O 1
ATOM 1255 N N . MET A 1 162 ? 7.721 -17.386 -30.068 1.00 74.56 162 MET A N 1
ATOM 1256 C CA . MET A 1 162 ? 6.592 -16.981 -29.214 1.00 74.56 162 MET A CA 1
ATOM 1257 C C . MET A 1 162 ? 5.702 -15.951 -29.920 1.00 74.56 162 MET A C 1
ATOM 1259 O O . MET A 1 162 ? 6.172 -15.151 -30.721 1.00 74.56 162 MET A O 1
ATOM 1263 N N . GLY A 1 163 ? 4.405 -15.913 -29.610 1.00 68.25 163 GLY A N 1
ATOM 1264 C CA . GLY A 1 163 ? 3.525 -14.864 -30.136 1.00 68.25 163 GLY A CA 1
ATOM 1265 C C . GLY A 1 163 ? 3.995 -13.461 -29.723 1.00 68.25 163 GLY A C 1
ATOM 1266 O O . GLY A 1 163 ? 4.495 -13.277 -28.613 1.00 68.25 163 GLY A O 1
ATOM 1267 N N . VAL A 1 164 ? 3.798 -12.457 -30.588 1.00 60.22 164 VAL A N 1
ATOM 1268 C CA . VAL A 1 164 ? 4.217 -11.056 -30.348 1.00 60.22 164 VAL A CA 1
ATOM 1269 C C . VAL A 1 164 ? 3.712 -10.536 -28.994 1.00 60.22 164 VAL A C 1
ATOM 1271 O O . VAL A 1 164 ? 4.469 -9.914 -28.258 1.00 60.22 164 VAL A O 1
ATOM 1274 N N . GLY A 1 165 ? 2.476 -10.876 -28.612 1.00 50.66 165 GLY A N 1
ATOM 1275 C CA . GLY A 1 165 ? 1.907 -10.506 -27.311 1.00 50.66 165 GLY A CA 1
ATOM 1276 C C . GLY A 1 165 ? 2.631 -11.134 -26.114 1.00 50.66 165 GLY A C 1
ATOM 1277 O O . GLY A 1 165 ? 2.847 -10.460 -25.116 1.00 50.66 165 GLY A O 1
ATOM 1278 N N . LEU A 1 166 ? 3.086 -12.388 -26.214 1.00 55.47 166 LEU A N 1
ATOM 1279 C CA . LEU A 1 166 ? 3.877 -13.040 -25.159 1.00 55.47 166 LEU A CA 1
ATOM 1280 C C . LEU A 1 166 ? 5.264 -12.404 -25.029 1.00 55.47 166 LEU A C 1
ATOM 1282 O O . LEU A 1 166 ? 5.726 -12.208 -23.910 1.00 55.47 166 LEU A O 1
ATOM 1286 N N . ARG A 1 167 ? 5.874 -12.005 -26.155 1.00 61.03 167 ARG A N 1
ATOM 1287 C CA . ARG A 1 167 ? 7.127 -11.236 -26.160 1.00 61.03 167 ARG A CA 1
ATOM 1288 C C . ARG A 1 167 ? 6.963 -9.829 -25.578 1.00 61.03 167 ARG A C 1
ATOM 1290 O O . ARG A 1 167 ? 7.859 -9.366 -24.879 1.00 61.03 167 ARG A O 1
ATOM 1297 N N . ALA A 1 168 ? 5.821 -9.182 -25.793 1.00 54.03 168 ALA A N 1
ATOM 1298 C CA . ALA A 1 168 ? 5.494 -7.902 -25.169 1.00 54.03 168 ALA A CA 1
ATOM 1299 C C . ALA A 1 168 ? 5.206 -8.050 -23.663 1.00 54.03 168 ALA A C 1
ATOM 1301 O O . ALA A 1 168 ? 5.685 -7.249 -22.872 1.00 54.03 168 ALA A O 1
ATOM 1302 N N . HIS A 1 169 ? 4.521 -9.116 -23.229 1.00 49.19 169 HIS A N 1
ATOM 1303 C CA . HIS A 1 169 ? 4.300 -9.415 -21.806 1.00 49.19 169 HIS A CA 1
ATOM 1304 C C . HIS A 1 169 ? 5.585 -9.796 -21.044 1.00 49.19 169 HIS A C 1
ATOM 1306 O O . HIS A 1 169 ? 5.611 -9.682 -19.816 1.00 49.19 169 HIS A O 1
ATOM 1312 N N . THR A 1 170 ? 6.665 -10.171 -21.747 1.00 53.31 170 THR A N 1
ATOM 1313 C CA . THR A 1 170 ? 8.033 -10.249 -21.190 1.00 53.31 170 THR A CA 1
ATOM 1314 C C . THR A 1 170 ? 8.537 -8.906 -20.647 1.00 53.31 170 THR A C 1
ATOM 1316 O O . THR A 1 170 ? 9.490 -8.848 -19.879 1.00 53.31 170 THR A O 1
ATOM 1319 N N . PHE A 1 171 ? 7.886 -7.812 -21.019 1.00 53.19 171 PHE A N 1
ATOM 1320 C CA . PHE A 1 171 ? 8.078 -6.490 -20.456 1.00 53.19 171 PHE A CA 1
ATOM 1321 C C . PHE A 1 171 ? 6.724 -6.083 -19.880 1.00 53.19 171 PHE A C 1
ATOM 1323 O O . PHE A 1 171 ? 5.924 -5.453 -20.561 1.00 53.19 171 PHE A O 1
ATOM 1330 N N . GLN A 1 172 ? 6.400 -6.532 -18.659 1.00 45.12 172 GLN A N 1
ATOM 1331 C CA . GLN A 1 172 ? 5.126 -6.191 -18.011 1.00 45.12 172 GLN A CA 1
ATOM 1332 C C . GLN A 1 172 ? 4.837 -4.689 -18.155 1.00 45.12 172 GLN A C 1
ATOM 1334 O O . GLN A 1 172 ? 5.513 -3.888 -17.516 1.00 45.12 172 GLN A O 1
ATOM 1339 N N . GLY A 1 173 ? 3.844 -4.349 -18.987 1.00 46.84 173 GLY A N 1
ATOM 1340 C CA . GLY A 1 173 ? 3.219 -3.029 -19.097 1.00 46.84 173 GLY A CA 1
ATOM 1341 C C . GLY A 1 173 ? 4.171 -1.853 -18.911 1.00 46.84 173 GLY A C 1
ATOM 1342 O O . GLY A 1 173 ? 3.943 -1.022 -18.034 1.00 46.84 173 GLY A O 1
ATOM 1343 N N . THR A 1 174 ? 5.256 -1.792 -19.682 1.00 49.81 174 THR A N 1
ATOM 1344 C CA . THR A 1 174 ? 6.106 -0.604 -19.677 1.00 49.81 174 THR A CA 1
ATOM 1345 C C . THR A 1 174 ? 5.347 0.523 -20.384 1.00 49.81 174 THR A C 1
ATOM 1347 O O . THR A 1 174 ? 4.672 0.301 -21.386 1.00 49.81 174 THR A O 1
ATOM 1350 N N . SER A 1 175 ? 5.442 1.761 -19.892 1.00 47.34 175 SER A N 1
ATOM 1351 C CA . SER A 1 175 ? 4.921 2.947 -20.601 1.00 47.34 175 SER A CA 1
ATOM 1352 C C . SER A 1 175 ? 5.765 3.307 -21.834 1.00 47.34 175 SER A C 1
ATOM 1354 O O . SER A 1 175 ? 5.753 4.450 -22.284 1.00 47.34 175 SER A O 1
ATOM 1356 N N . LEU A 1 176 ? 6.589 2.369 -22.293 1.00 45.78 176 LEU A N 1
ATOM 1357 C CA . LEU A 1 176 ? 7.604 2.553 -23.309 1.00 45.78 176 LEU A CA 1
ATOM 1358 C C . LEU A 1 176 ? 7.005 2.092 -24.634 1.00 45.78 176 LEU A C 1
ATOM 1360 O O . LEU A 1 176 ? 6.511 0.971 -24.741 1.00 45.78 176 LEU A O 1
ATOM 1364 N N . ASP A 1 177 ? 7.023 2.978 -25.622 1.00 52.81 177 ASP A N 1
ATOM 1365 C CA . ASP A 1 177 ? 6.654 2.636 -26.991 1.00 52.81 177 ASP A CA 1
ATOM 1366 C C . ASP A 1 177 ? 7.686 1.689 -27.635 1.00 52.81 177 ASP A C 1
ATOM 1368 O O . ASP A 1 177 ? 8.771 1.461 -27.091 1.00 52.81 177 ASP A O 1
ATOM 1372 N N . GLU A 1 178 ? 7.342 1.123 -28.799 1.00 48.41 178 GLU A N 1
ATOM 1373 C CA . GLU A 1 178 ? 8.214 0.199 -29.548 1.00 48.41 178 GLU A CA 1
ATOM 1374 C C . GLU A 1 178 ? 9.635 0.753 -29.720 1.00 48.41 178 GLU A C 1
ATOM 1376 O O . GLU A 1 178 ? 10.610 0.041 -29.484 1.00 48.41 178 GLU A O 1
ATOM 1381 N N . THR A 1 179 ? 9.751 2.044 -30.038 1.00 54.75 179 THR A N 1
ATOM 1382 C CA . THR A 1 179 ? 11.037 2.726 -30.237 1.00 54.75 179 THR A CA 1
ATOM 1383 C C . THR A 1 179 ? 11.896 2.708 -28.973 1.00 54.75 179 THR A C 1
ATOM 1385 O O . THR A 1 179 ? 13.106 2.493 -29.024 1.00 54.75 179 THR A O 1
ATOM 1388 N N . THR A 1 180 ? 11.284 2.928 -27.812 1.00 51.81 180 THR A N 1
ATOM 1389 C CA . THR A 1 180 ? 12.009 3.000 -26.541 1.00 51.81 180 THR A CA 1
ATOM 1390 C C . THR A 1 180 ? 12.424 1.617 -26.035 1.00 51.81 180 THR A C 1
ATOM 1392 O O . THR A 1 180 ? 13.454 1.483 -25.375 1.00 51.81 180 THR A O 1
ATOM 1395 N N . VAL A 1 181 ? 11.667 0.573 -26.382 1.00 49.50 181 VAL A N 1
ATOM 1396 C CA . VAL A 1 181 ? 12.046 -0.823 -26.112 1.00 49.50 181 VAL A CA 1
ATOM 1397 C C . VAL A 1 181 ? 13.267 -1.240 -26.940 1.00 49.50 181 VAL A C 1
ATOM 1399 O O . VAL A 1 181 ? 14.142 -1.932 -26.419 1.00 49.50 181 VAL A O 1
ATOM 1402 N N . GLU A 1 182 ? 13.382 -0.794 -28.195 1.00 50.44 182 GLU A N 1
ATOM 1403 C CA . GLU A 1 182 ? 14.543 -1.104 -29.046 1.00 50.44 182 GLU A CA 1
ATOM 1404 C C . GLU A 1 182 ? 15.862 -0.527 -28.507 1.00 50.44 182 GLU A C 1
ATOM 1406 O O . GLU A 1 182 ? 16.895 -1.189 -28.596 1.00 50.44 182 GLU A O 1
ATOM 1411 N N . LEU A 1 183 ? 15.837 0.651 -27.874 1.00 45.44 183 LEU A N 1
ATOM 1412 C CA . LEU A 1 183 ? 17.037 1.297 -27.322 1.00 45.44 183 LEU A CA 1
ATOM 1413 C C . LEU A 1 183 ? 17.657 0.562 -26.126 1.00 45.44 183 LEU A C 1
ATOM 1415 O O . LEU A 1 183 ? 18.837 0.748 -25.848 1.00 45.44 183 LEU A O 1
ATOM 1419 N N . ILE A 1 184 ? 16.886 -0.263 -25.417 1.00 47.53 184 ILE A N 1
ATOM 1420 C CA . ILE A 1 184 ? 17.382 -1.063 -24.285 1.00 47.53 184 ILE A CA 1
ATOM 1421 C C . ILE A 1 184 ? 18.166 -2.295 -24.777 1.00 47.53 184 ILE A C 1
ATOM 1423 O O . ILE A 1 184 ? 18.951 -2.868 -24.025 1.00 47.53 184 ILE A O 1
ATOM 1427 N N . ASN A 1 185 ? 17.966 -2.702 -26.035 1.00 38.41 185 ASN A N 1
ATOM 1428 C CA . ASN A 1 185 ? 18.624 -3.862 -26.642 1.00 38.41 185 ASN A CA 1
ATOM 1429 C C . ASN A 1 185 ? 19.955 -3.529 -27.353 1.00 38.41 185 ASN A C 1
ATOM 1431 O O . ASN A 1 185 ? 20.547 -4.430 -27.952 1.00 38.41 185 ASN A O 1
ATOM 1435 N N . LEU A 1 186 ? 20.413 -2.271 -27.304 1.00 39.62 186 LEU A N 1
ATOM 1436 C CA . LEU A 1 186 ? 21.740 -1.826 -27.757 1.00 39.62 186 LEU A CA 1
ATOM 1437 C C . LEU A 1 186 ? 22.732 -1.797 -26.587 1.00 39.62 186 LEU A C 1
ATOM 1439 O O . LEU A 1 186 ? 23.899 -2.192 -26.813 1.00 39.62 186 LEU A O 1
#

Solvent-accessible surface area (backbone atoms only — not comparable to full-atom values): 10831 Å² total; per-residue (Å²): 132,87,80,83,61,67,53,74,92,74,85,60,63,59,49,78,54,99,92,42,82,29,43,45,62,94,40,34,72,43,68,97,69,74,58,48,48,79,90,70,36,55,75,62,27,37,55,42,48,54,52,48,28,67,74,70,72,40,92,69,79,58,65,80,60,20,56,32,40,86,42,32,69,56,37,42,55,51,48,54,48,44,42,58,69,40,64,40,66,66,102,47,50,38,66,61,34,46,35,50,49,41,11,55,31,52,66,68,67,39,62,72,59,37,56,52,46,50,56,58,32,43,79,66,76,45,50,72,65,57,50,52,52,27,35,50,51,26,51,49,52,53,34,48,60,34,44,63,73,42,51,90,42,58,95,34,70,72,51,72,67,47,55,71,68,59,61,48,57,44,42,66,84,59,97,59,53,75,73,58,56,56,64,75,77,111

Secondary structure (DSSP, 8-state):
-----B--SS--SEEEETTEEEEEETTEEE-SSPPPPTTT--HHHHHHHHHHHHHHT-SSPPHHHHTTTTSHHHHHHHHHHHIIIIIS-SSS-HHHHHHHHHHHHHHTT-HHHHHHHHHHHH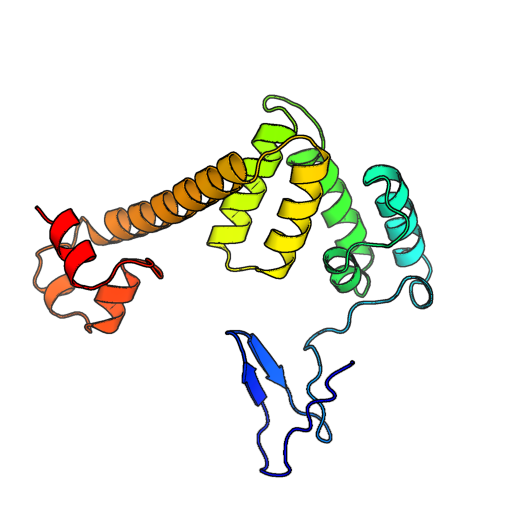TTT--HHHHHHHHHHHHHHHHHHHHHHHHTTTTSHHHHTS-HHHHHHTSTT-S--HHHHHHTT-